Protein AF-A0AA96XFJ0-F1 (afdb_monomer_lite)

Structure (mmCIF, N/CA/C/O backbone):
data_AF-A0AA96XFJ0-F1
#
_entry.id   AF-A0AA96XFJ0-F1
#
loop_
_atom_site.group_PDB
_atom_site.id
_atom_site.type_symbol
_atom_site.label_atom_id
_atom_site.label_alt_id
_atom_site.label_comp_id
_atom_site.label_asym_id
_atom_site.label_entity_id
_atom_site.label_seq_id
_atom_site.pdbx_PDB_ins_code
_atom_site.Cartn_x
_atom_site.Cartn_y
_atom_site.Cartn_z
_atom_site.occupancy
_atom_site.B_iso_or_equiv
_atom_site.auth_seq_id
_atom_site.auth_comp_id
_atom_site.auth_asym_id
_atom_site.auth_atom_id
_atom_site.pdbx_PDB_model_num
ATOM 1 N N . MET A 1 1 ? 10.103 -6.716 -26.738 1.00 47.03 1 MET A N 1
ATOM 2 C CA . MET A 1 1 ? 11.458 -6.551 -27.307 1.00 47.03 1 MET A CA 1
ATOM 3 C C . MET A 1 1 ? 12.044 -5.275 -26.730 1.00 47.03 1 MET A C 1
ATOM 5 O O . MET A 1 1 ? 11.415 -4.235 -26.902 1.00 47.03 1 MET A O 1
ATOM 9 N N . ALA A 1 2 ? 13.166 -5.367 -26.008 1.00 52.09 2 ALA A N 1
ATOM 10 C CA . ALA A 1 2 ? 13.869 -4.205 -25.461 1.00 52.09 2 ALA A CA 1
ATOM 11 C C . ALA A 1 2 ? 14.210 -3.208 -26.582 1.00 52.09 2 ALA A C 1
ATOM 13 O O . ALA A 1 2 ? 14.407 -3.613 -27.731 1.00 52.09 2 ALA A O 1
ATOM 14 N N . ARG A 1 3 ? 14.249 -1.908 -26.265 1.00 58.00 3 ARG A N 1
ATOM 15 C CA . ARG A 1 3 ? 14.660 -0.834 -27.190 1.00 58.00 3 ARG A CA 1
ATOM 16 C C . ARG A 1 3 ? 16.000 -0.244 -26.718 1.00 58.00 3 ARG A C 1
ATOM 18 O O . ARG A 1 3 ? 15.987 0.817 -26.094 1.00 58.00 3 ARG A O 1
ATOM 25 N N . PRO A 1 4 ? 17.149 -0.872 -27.041 1.00 61.53 4 PRO A N 1
ATOM 26 C CA . PRO A 1 4 ? 18.456 -0.521 -26.464 1.00 61.53 4 PRO A CA 1
ATOM 27 C C . PRO A 1 4 ? 18.886 0.920 -26.761 1.00 61.53 4 PRO A C 1
ATOM 29 O O . PRO A 1 4 ? 19.637 1.534 -26.008 1.00 61.53 4 PRO A O 1
ATOM 32 N N . ALA A 1 5 ? 18.372 1.494 -27.855 1.00 67.56 5 ALA A N 1
ATOM 33 C CA . ALA A 1 5 ? 18.658 2.868 -28.259 1.00 67.56 5 ALA A CA 1
ATOM 34 C C . ALA A 1 5 ? 18.208 3.917 -27.221 1.00 67.56 5 ALA A C 1
ATOM 36 O O . ALA A 1 5 ? 18.778 5.005 -27.179 1.00 67.56 5 ALA A O 1
ATOM 37 N N . ALA A 1 6 ? 17.214 3.604 -26.381 1.00 78.12 6 ALA A N 1
ATOM 38 C CA . ALA A 1 6 ? 16.740 4.505 -25.331 1.00 78.12 6 ALA A CA 1
ATOM 39 C C . ALA A 1 6 ? 17.478 4.321 -23.992 1.00 78.12 6 ALA A C 1
ATOM 41 O O . ALA A 1 6 ? 17.460 5.229 -23.165 1.00 78.12 6 ALA A O 1
ATOM 42 N N . THR A 1 7 ? 18.159 3.191 -23.781 1.00 91.12 7 THR A N 1
ATOM 43 C CA . THR A 1 7 ? 18.782 2.848 -22.494 1.00 91.12 7 THR A CA 1
ATOM 44 C C . THR A 1 7 ? 19.885 3.832 -22.113 1.00 91.12 7 THR A C 1
ATOM 46 O O . THR A 1 7 ? 19.904 4.334 -20.996 1.00 91.12 7 THR A O 1
ATOM 49 N N . VAL A 1 8 ? 20.781 4.172 -23.046 1.00 93.56 8 VAL A N 1
ATOM 50 C CA . VAL A 1 8 ? 21.934 5.045 -22.760 1.00 93.56 8 VAL A CA 1
ATOM 51 C C . VAL A 1 8 ? 21.516 6.475 -22.370 1.00 93.56 8 VAL A C 1
ATOM 53 O O . VAL A 1 8 ? 22.010 6.968 -21.352 1.00 93.56 8 VAL A O 1
ATOM 56 N N . PRO A 1 9 ? 20.610 7.161 -23.100 1.00 93.62 9 PRO A N 1
ATOM 57 C CA . PRO A 1 9 ? 20.103 8.464 -22.669 1.00 93.62 9 PRO A CA 1
ATOM 58 C C . PRO A 1 9 ? 19.411 8.429 -21.303 1.00 93.62 9 PRO A C 1
ATOM 60 O O . PRO A 1 9 ? 19.628 9.325 -20.491 1.00 93.62 9 PRO A O 1
ATOM 63 N N . LEU A 1 10 ? 18.615 7.392 -21.032 1.00 96.19 10 LEU A N 1
ATOM 64 C CA . LEU A 1 10 ? 17.890 7.259 -19.768 1.00 96.19 10 LEU A CA 1
ATOM 65 C C . LEU A 1 10 ? 18.826 6.960 -18.590 1.00 96.19 10 LEU A C 1
ATOM 67 O O . LEU A 1 10 ? 18.659 7.539 -17.523 1.00 96.19 10 LEU A O 1
ATOM 71 N N . LEU A 1 11 ? 19.854 6.132 -18.792 1.00 97.12 11 LEU A N 1
ATOM 72 C CA . LEU A 1 11 ? 20.914 5.904 -17.807 1.00 97.12 11 LEU A CA 1
ATOM 73 C C . LEU A 1 11 ? 21.644 7.199 -17.451 1.00 97.12 11 LEU A C 1
ATOM 75 O O . LEU A 1 11 ? 21.893 7.468 -16.277 1.00 97.12 11 LEU A O 1
ATOM 79 N N . ARG A 1 12 ? 21.954 8.024 -18.459 1.00 96.00 12 ARG A N 1
ATOM 80 C CA . ARG A 1 12 ? 22.552 9.341 -18.227 1.00 96.00 12 ARG A CA 1
ATOM 81 C C . ARG A 1 12 ? 21.615 10.224 -17.408 1.00 96.00 12 ARG A C 1
ATOM 83 O O . ARG A 1 12 ? 22.062 10.789 -16.420 1.00 96.00 12 ARG A O 1
ATOM 90 N N . LEU A 1 13 ? 20.336 10.301 -17.775 1.00 95.44 13 LEU A N 1
ATOM 91 C CA . LEU A 1 13 ? 19.355 11.116 -17.055 1.00 95.44 13 LEU A CA 1
ATOM 92 C C . LEU A 1 13 ? 19.165 10.652 -15.602 1.00 95.44 13 LEU A C 1
ATOM 94 O O . LEU A 1 13 ? 19.123 11.482 -14.702 1.00 95.44 13 LEU A O 1
ATOM 98 N N . LEU A 1 14 ? 19.131 9.341 -15.347 1.00 96.75 14 LEU A N 1
ATOM 99 C CA . LEU A 1 14 ? 19.065 8.787 -13.991 1.00 96.75 14 LEU A CA 1
ATOM 100 C C . LEU A 1 14 ? 20.270 9.208 -13.129 1.00 96.75 14 LEU A C 1
ATOM 102 O O . LEU A 1 14 ? 20.120 9.467 -11.931 1.00 96.75 14 LEU A O 1
ATOM 106 N N . ALA A 1 15 ? 21.456 9.275 -13.737 1.00 95.44 15 ALA A N 1
ATOM 107 C CA . ALA A 1 15 ? 22.700 9.618 -13.057 1.00 95.44 15 ALA A CA 1
ATOM 108 C C . ALA A 1 15 ? 22.902 11.130 -12.870 1.00 95.44 15 ALA A C 1
ATOM 110 O O . ALA A 1 15 ? 23.415 11.540 -11.831 1.00 95.44 15 ALA A O 1
ATOM 111 N N . THR A 1 16 ? 22.532 11.946 -13.862 1.00 94.62 16 THR A N 1
ATOM 112 C CA . THR A 1 16 ? 22.910 13.370 -13.927 1.00 94.62 16 THR A CA 1
ATOM 113 C C . THR A 1 16 ? 21.736 14.344 -13.924 1.00 94.62 16 THR A C 1
ATOM 115 O O . THR A 1 16 ? 21.981 15.536 -14.069 1.00 94.62 16 THR A O 1
ATOM 118 N N . GLY A 1 17 ? 20.486 13.875 -13.834 1.00 90.25 17 GLY A N 1
ATOM 119 C CA . GLY A 1 17 ? 19.324 14.762 -13.721 1.00 90.25 17 GLY A CA 1
ATOM 120 C C . GLY A 1 17 ? 19.454 15.679 -12.505 1.00 90.25 17 GLY A C 1
ATOM 121 O O . GLY A 1 17 ? 19.923 15.237 -11.452 1.00 90.25 17 GLY A O 1
ATOM 122 N N . GLU A 1 18 ? 19.082 16.946 -12.665 1.00 86.69 18 GLU A N 1
ATOM 123 C CA . GLU A 1 18 ? 19.215 17.943 -11.598 1.00 86.69 18 GLU A CA 1
ATOM 124 C C . GLU A 1 18 ? 18.117 17.742 -10.556 1.00 86.69 18 GLU A C 1
ATOM 126 O O . GLU A 1 18 ? 18.381 17.768 -9.354 1.00 86.69 18 GLU A O 1
ATOM 131 N N . GLU A 1 19 ? 16.909 17.436 -11.027 1.00 85.56 19 GLU A N 1
ATOM 132 C CA . GLU A 1 19 ? 15.739 17.263 -10.182 1.00 85.56 19 GLU A CA 1
ATOM 133 C C . GLU A 1 19 ? 15.434 15.782 -9.914 1.00 85.56 19 GLU A C 1
ATOM 135 O O . GLU A 1 19 ? 15.533 14.913 -10.791 1.00 85.56 19 GLU A O 1
ATOM 140 N N . GLY A 1 20 ? 14.993 15.472 -8.691 1.00 78.81 20 GLY A N 1
ATOM 141 C CA . GLY A 1 20 ? 14.626 14.107 -8.295 1.00 78.81 20 GLY A CA 1
ATOM 142 C C . GLY A 1 20 ? 13.523 13.504 -9.173 1.00 78.81 20 GLY A C 1
ATOM 143 O O . GLY A 1 20 ? 13.608 12.340 -9.573 1.00 78.81 20 GLY A O 1
ATOM 144 N N . TRP A 1 21 ? 12.553 14.315 -9.603 1.00 74.94 21 TRP A N 1
ATOM 145 C CA . TRP A 1 21 ? 11.462 13.877 -10.475 1.00 74.94 21 TRP A CA 1
ATOM 146 C C . TRP A 1 21 ? 11.916 13.486 -11.891 1.00 74.94 21 TRP A C 1
ATOM 148 O O . TRP A 1 21 ? 11.287 12.626 -12.517 1.00 74.94 21 TRP A O 1
ATOM 158 N N . GLU A 1 22 ? 12.978 14.104 -12.420 1.00 83.50 22 GLU A N 1
ATOM 159 C CA . GLU A 1 22 ? 13.545 13.775 -13.737 1.00 83.50 22 GLU A CA 1
ATOM 160 C C . GLU A 1 22 ? 14.211 12.404 -13.688 1.00 83.50 22 GLU A C 1
ATOM 162 O O . GLU A 1 22 ? 13.999 11.548 -14.551 1.00 83.50 22 GLU A O 1
ATOM 167 N N . ARG A 1 23 ? 14.978 12.182 -12.620 1.00 94.06 23 ARG A N 1
ATOM 168 C CA . ARG A 1 23 ? 15.671 10.925 -12.348 1.00 94.06 23 ARG A CA 1
ATOM 169 C C . ARG A 1 23 ? 14.685 9.789 -12.084 1.00 94.06 23 ARG A C 1
ATOM 171 O O . ARG A 1 23 ? 14.886 8.690 -12.594 1.00 94.06 23 ARG A O 1
ATOM 178 N N . ALA A 1 24 ? 13.600 10.054 -11.357 1.00 81.00 24 ALA A N 1
ATOM 179 C CA . ALA A 1 24 ? 12.536 9.081 -11.116 1.00 81.00 24 ALA A CA 1
ATOM 180 C C . ALA A 1 24 ? 11.866 8.648 -12.432 1.00 81.00 24 ALA A C 1
ATOM 182 O O . ALA A 1 24 ? 11.802 7.456 -12.735 1.00 81.00 24 ALA A O 1
ATOM 183 N N . ARG A 1 25 ? 11.496 9.610 -13.293 1.00 79.88 25 ARG A N 1
ATOM 184 C CA . ARG A 1 25 ? 10.956 9.321 -14.635 1.00 79.88 25 ARG A CA 1
ATOM 185 C C . ARG A 1 25 ? 11.936 8.525 -15.500 1.00 79.88 25 ARG A C 1
ATOM 187 O O . ARG A 1 25 ? 11.514 7.663 -16.272 1.00 79.88 25 ARG A O 1
ATOM 194 N N . ALA A 1 26 ? 13.237 8.787 -15.375 1.00 88.06 26 ALA A N 1
ATOM 195 C CA . ALA A 1 26 ? 14.261 8.006 -16.060 1.00 88.06 26 ALA A CA 1
ATOM 196 C C . ALA A 1 26 ? 14.299 6.551 -15.566 1.00 88.06 26 ALA A C 1
ATOM 198 O O . ALA A 1 26 ? 14.326 5.638 -16.392 1.00 88.06 26 ALA A O 1
ATOM 199 N N . ALA A 1 27 ? 14.242 6.325 -14.249 1.00 92.56 27 ALA A N 1
ATOM 200 C CA . ALA A 1 27 ? 14.180 4.985 -13.664 1.00 92.56 27 ALA A CA 1
ATOM 201 C C . ALA A 1 27 ? 12.936 4.208 -14.132 1.00 92.56 27 ALA A C 1
ATOM 203 O O . ALA A 1 27 ? 13.063 3.078 -14.607 1.00 92.56 27 ALA A O 1
ATOM 204 N N . GLU A 1 28 ? 11.751 4.823 -14.099 1.00 83.69 28 GLU A N 1
ATOM 205 C CA . GLU A 1 28 ? 10.516 4.204 -14.603 1.00 83.69 28 GLU A CA 1
ATOM 206 C C . GLU A 1 28 ? 10.619 3.820 -16.083 1.00 83.69 28 GLU A C 1
ATOM 208 O O . GLU A 1 28 ? 10.233 2.719 -16.488 1.00 83.69 28 GLU A O 1
ATOM 213 N N . ALA A 1 29 ? 11.155 4.724 -16.908 1.00 83.00 29 ALA A N 1
ATOM 214 C CA . ALA A 1 29 ? 11.335 4.478 -18.329 1.00 83.00 29 ALA A CA 1
ATOM 215 C C . ALA A 1 29 ? 12.315 3.320 -18.583 1.00 83.00 29 ALA A C 1
ATOM 217 O O . ALA A 1 29 ? 12.047 2.492 -19.453 1.00 83.00 29 ALA A O 1
ATOM 218 N N . LEU A 1 30 ? 13.400 3.209 -17.805 1.00 88.94 30 LEU A N 1
ATOM 219 C CA . LEU A 1 30 ? 14.328 2.071 -17.863 1.00 88.94 30 LEU A CA 1
ATOM 220 C C . LEU A 1 30 ? 13.633 0.750 -17.503 1.00 88.94 30 LEU A C 1
ATOM 222 O O . LEU A 1 30 ? 13.838 -0.243 -18.200 1.00 88.94 30 LEU A O 1
ATOM 226 N N . GLY A 1 31 ? 12.750 0.762 -16.498 1.00 86.25 31 GLY A N 1
ATOM 227 C CA . GLY A 1 31 ? 11.847 -0.348 -16.166 1.00 86.25 31 GLY A CA 1
ATOM 228 C C . GLY A 1 31 ? 11.038 -0.834 -17.369 1.00 86.25 31 GLY A C 1
ATOM 229 O O . GLY A 1 31 ? 11.030 -2.017 -17.697 1.00 86.25 31 GLY A O 1
ATOM 230 N N . ARG A 1 32 ? 10.406 0.101 -18.088 1.00 81.00 32 ARG A N 1
ATOM 231 C CA . ARG A 1 32 ? 9.593 -0.205 -19.281 1.00 81.00 32 ARG A CA 1
ATOM 232 C C . ARG A 1 32 ? 10.427 -0.669 -20.474 1.00 81.00 32 ARG A C 1
ATOM 234 O O . ARG A 1 32 ? 9.957 -1.485 -21.265 1.00 81.00 32 ARG A O 1
ATOM 241 N N . VAL A 1 33 ? 11.635 -0.127 -20.641 1.00 87.06 33 VAL A N 1
ATOM 242 C CA . VAL A 1 33 ? 12.561 -0.541 -21.707 1.00 87.06 33 VAL A CA 1
ATOM 243 C C . VAL A 1 33 ? 13.038 -1.972 -21.474 1.00 87.06 33 VAL A C 1
ATOM 245 O O . VAL A 1 33 ? 13.119 -2.737 -22.439 1.00 87.06 33 VAL A O 1
ATOM 248 N N . GLY A 1 34 ? 13.323 -2.329 -20.219 1.00 84.31 34 GLY A N 1
ATOM 249 C CA . GLY A 1 34 ? 13.690 -3.687 -19.832 1.00 84.31 34 GLY A CA 1
ATOM 250 C C . GLY A 1 34 ? 15.031 -4.159 -20.375 1.00 84.31 34 GLY A C 1
ATOM 251 O O . GLY A 1 34 ? 15.208 -5.340 -20.659 1.00 84.31 34 GLY A O 1
ATOM 252 N N . ASP A 1 35 ? 15.952 -3.226 -20.595 1.00 90.19 35 ASP A N 1
ATOM 253 C CA . ASP A 1 35 ? 17.314 -3.548 -20.993 1.00 90.19 35 ASP A CA 1
ATOM 254 C C . ASP A 1 35 ? 18.123 -3.928 -19.749 1.00 90.19 35 ASP A C 1
ATOM 256 O O . ASP A 1 35 ? 18.235 -3.138 -18.808 1.00 90.19 35 ASP A O 1
ATOM 260 N N . ALA A 1 36 ? 18.708 -5.126 -19.756 1.00 90.69 36 ALA A N 1
ATOM 261 C CA . ALA A 1 36 ? 19.530 -5.636 -18.663 1.00 90.69 36 ALA A CA 1
ATOM 262 C C . ALA A 1 36 ? 20.711 -4.706 -18.327 1.00 90.69 36 ALA A C 1
ATOM 264 O O . ALA A 1 36 ? 21.154 -4.670 -17.181 1.00 90.69 36 ALA A O 1
ATOM 265 N N . ALA A 1 37 ? 21.178 -3.888 -19.282 1.00 92.88 37 ALA A N 1
ATOM 266 C CA . ALA A 1 37 ? 22.212 -2.883 -19.033 1.00 92.88 37 ALA A CA 1
ATOM 267 C C . ALA A 1 37 ? 21.803 -1.822 -17.989 1.00 92.88 37 ALA A C 1
ATOM 269 O O . ALA A 1 37 ? 22.667 -1.150 -17.428 1.00 92.88 37 ALA A O 1
ATOM 270 N N . ALA A 1 38 ? 20.504 -1.666 -17.712 1.00 95.44 38 ALA A N 1
ATOM 271 C CA . ALA A 1 38 ? 19.998 -0.728 -16.716 1.00 95.44 38 ALA A CA 1
ATOM 272 C C . ALA A 1 38 ? 19.977 -1.276 -15.283 1.00 95.44 38 ALA A C 1
ATOM 274 O O . ALA A 1 38 ? 19.831 -0.497 -14.341 1.00 95.44 38 ALA A O 1
ATOM 275 N N . LEU A 1 39 ? 20.130 -2.592 -15.117 1.00 95.88 39 LEU A N 1
ATOM 276 C CA . LEU A 1 39 ? 19.929 -3.284 -13.849 1.00 95.88 39 LEU A CA 1
ATOM 277 C C . LEU A 1 39 ? 20.782 -2.691 -12.719 1.00 95.88 39 LEU A C 1
ATOM 279 O O . LEU A 1 39 ? 20.257 -2.327 -11.671 1.00 95.88 39 LEU A O 1
ATOM 283 N N . GLU A 1 40 ? 22.087 -2.544 -12.944 1.00 96.69 40 GLU A N 1
ATOM 284 C CA . GLU A 1 40 ? 23.012 -2.064 -11.914 1.00 96.69 40 GLU A CA 1
ATOM 285 C C . GLU A 1 40 ? 22.744 -0.603 -11.528 1.00 96.69 40 GLU A C 1
ATOM 287 O O . GLU A 1 40 ? 22.719 -0.256 -10.348 1.00 96.69 40 GLU A O 1
ATOM 292 N N . ALA A 1 41 ? 22.458 0.255 -12.510 1.00 97.50 41 ALA A N 1
ATOM 293 C CA . ALA A 1 41 ? 22.128 1.652 -12.245 1.00 97.50 41 ALA A CA 1
ATOM 294 C C . ALA A 1 41 ? 20.821 1.788 -11.447 1.00 97.50 41 ALA A C 1
ATOM 296 O O . ALA A 1 41 ? 20.735 2.608 -10.533 1.00 97.50 41 ALA A O 1
ATOM 297 N N . LEU A 1 42 ? 19.818 0.960 -11.752 1.00 98.12 42 LEU A N 1
ATOM 298 C CA . LEU A 1 42 ? 18.573 0.910 -10.991 1.00 98.12 42 LEU A CA 1
ATOM 299 C C . LEU A 1 42 ? 18.806 0.390 -9.564 1.00 98.12 42 LEU A C 1
ATOM 301 O O . LEU A 1 42 ? 18.278 0.974 -8.623 1.00 98.12 42 LEU A O 1
ATOM 305 N N . ARG A 1 43 ? 19.650 -0.632 -9.360 1.00 97.62 43 ARG A N 1
ATOM 306 C CA . ARG A 1 43 ? 20.014 -1.121 -8.012 1.00 97.62 43 ARG A CA 1
ATOM 307 C C . ARG A 1 43 ? 20.666 -0.037 -7.160 1.00 97.62 43 ARG A C 1
ATOM 309 O O . ARG A 1 43 ? 20.341 0.093 -5.985 1.00 97.62 43 ARG A O 1
ATOM 316 N N . GLN A 1 44 ? 21.547 0.767 -7.749 1.00 96.88 44 GLN A N 1
ATOM 317 C CA . GLN A 1 44 ? 22.148 1.912 -7.061 1.00 96.88 44 GLN A CA 1
ATOM 318 C C . GLN A 1 44 ? 21.104 2.993 -6.752 1.00 96.88 44 GLN A C 1
ATOM 320 O O . GLN A 1 44 ? 21.112 3.577 -5.668 1.00 96.88 44 GLN A O 1
ATOM 325 N N . ALA A 1 45 ? 20.169 3.226 -7.676 1.00 97.31 45 ALA A N 1
ATOM 326 C CA . ALA A 1 45 ? 19.114 4.219 -7.519 1.00 97.31 45 ALA A CA 1
ATOM 327 C C . ALA A 1 45 ? 18.108 3.889 -6.402 1.00 97.31 45 ALA A C 1
ATOM 329 O O . ALA A 1 45 ? 17.513 4.821 -5.863 1.00 97.31 45 ALA A O 1
ATOM 330 N N . VAL A 1 46 ? 17.989 2.621 -5.978 1.00 97.62 46 VAL A N 1
ATOM 331 C CA . VAL A 1 46 ? 17.223 2.230 -4.774 1.00 97.62 46 VAL A CA 1
ATOM 332 C C . VAL A 1 46 ? 17.672 3.016 -3.542 1.00 97.62 46 VAL A C 1
ATOM 334 O O . VAL A 1 46 ? 16.845 3.319 -2.700 1.00 97.62 46 VAL A O 1
ATOM 337 N N . TYR A 1 47 ? 18.943 3.420 -3.466 1.00 94.75 47 TYR A N 1
ATOM 338 C CA . TYR A 1 47 ? 19.505 4.181 -2.345 1.00 94.75 47 TYR A CA 1
ATOM 339 C C . TYR A 1 47 ? 19.903 5.613 -2.739 1.00 94.75 47 TYR A C 1
ATOM 341 O O . TYR A 1 47 ? 20.776 6.222 -2.117 1.00 94.75 47 TYR A O 1
ATOM 349 N N . ALA A 1 48 ? 19.291 6.164 -3.793 1.00 92.88 48 ALA A N 1
ATOM 350 C CA . ALA A 1 48 ? 19.524 7.544 -4.215 1.00 92.88 48 ALA A CA 1
ATOM 351 C C . ALA A 1 48 ? 19.073 8.558 -3.141 1.00 92.88 48 ALA A C 1
ATOM 353 O O . ALA A 1 48 ? 18.230 8.232 -2.317 1.00 92.88 48 ALA A O 1
ATOM 354 N N . PRO A 1 49 ? 19.558 9.814 -3.154 1.00 85.62 49 PRO A N 1
ATOM 355 C CA . PRO A 1 49 ? 19.171 10.813 -2.147 1.00 85.62 49 PRO A CA 1
ATOM 356 C C . PRO A 1 49 ? 17.673 11.161 -2.104 1.00 85.62 49 PRO A C 1
ATOM 358 O O . PRO A 1 49 ? 17.167 11.542 -1.055 1.00 85.62 49 PRO A O 1
ATOM 361 N N . HIS A 1 50 ? 16.976 11.042 -3.236 1.00 84.44 50 HIS A N 1
ATOM 362 C CA . HIS A 1 50 ? 15.586 11.469 -3.413 1.00 84.44 50 HIS A CA 1
ATOM 363 C C . HIS A 1 50 ? 14.640 10.270 -3.287 1.00 84.44 50 HIS A C 1
ATOM 365 O O . HIS A 1 50 ? 14.831 9.269 -3.985 1.00 84.44 50 HIS A O 1
ATOM 371 N N . SER A 1 51 ? 13.629 10.354 -2.420 1.00 78.81 51 SER A N 1
ATOM 372 C CA . SER A 1 51 ? 12.726 9.237 -2.102 1.00 78.81 51 SER A CA 1
ATOM 373 C C . SER A 1 51 ? 11.903 8.772 -3.305 1.00 78.81 51 SER A C 1
ATOM 375 O O . SER A 1 51 ? 11.659 7.574 -3.450 1.00 78.81 51 SER A O 1
ATOM 377 N N . GLU A 1 52 ? 11.545 9.682 -4.209 1.00 74.44 52 GLU A N 1
ATOM 378 C CA . GLU A 1 52 ? 10.864 9.385 -5.469 1.00 74.44 52 GLU A CA 1
ATOM 379 C C . GLU A 1 52 ? 11.746 8.574 -6.432 1.00 74.44 52 GLU A C 1
ATOM 381 O O . GLU A 1 52 ? 11.257 7.689 -7.132 1.00 74.44 52 GLU A O 1
ATOM 386 N N . VAL A 1 53 ? 13.065 8.799 -6.422 1.00 88.69 53 VAL A N 1
ATOM 387 C CA . VAL A 1 53 ? 14.018 8.033 -7.243 1.00 88.69 53 VAL A CA 1
ATOM 388 C C . VAL A 1 53 ? 14.191 6.627 -6.678 1.00 88.69 53 VAL A C 1
ATOM 390 O O . VAL A 1 53 ? 14.186 5.663 -7.441 1.00 88.69 53 VAL A O 1
ATOM 393 N N . GLN A 1 54 ? 14.290 6.507 -5.350 1.00 91.50 54 GLN A N 1
ATOM 394 C CA . GLN A 1 54 ? 14.344 5.215 -4.657 1.00 91.50 54 GLN A CA 1
ATOM 395 C C . GLN A 1 54 ? 13.107 4.371 -4.999 1.00 91.50 54 GLN A C 1
ATOM 397 O O . GLN A 1 54 ? 13.225 3.223 -5.424 1.00 91.50 54 GLN A O 1
ATOM 402 N N . ALA A 1 55 ? 11.918 4.969 -4.872 1.00 80.50 55 ALA A N 1
ATOM 403 C CA . ALA A 1 55 ? 10.639 4.348 -5.192 1.00 80.50 55 ALA A CA 1
ATOM 404 C C . ALA A 1 55 ? 10.564 3.879 -6.651 1.00 80.50 55 ALA A C 1
ATOM 406 O O . ALA A 1 55 ? 10.258 2.710 -6.909 1.00 80.50 55 ALA A O 1
ATOM 407 N N . ALA A 1 56 ? 10.880 4.771 -7.595 1.00 83.62 56 ALA A N 1
ATOM 408 C CA . ALA A 1 56 ? 10.865 4.482 -9.025 1.00 83.62 56 ALA A CA 1
ATOM 409 C C . ALA A 1 56 ? 11.862 3.378 -9.407 1.00 83.62 56 ALA A C 1
ATOM 411 O O . ALA A 1 56 ? 11.564 2.539 -10.257 1.00 83.62 56 ALA A O 1
ATOM 412 N N . ALA A 1 57 ? 13.028 3.338 -8.760 1.00 95.31 57 ALA A N 1
ATOM 413 C CA . ALA A 1 57 ? 14.030 2.306 -8.983 1.00 95.31 57 ALA A CA 1
ATOM 414 C C . ALA A 1 57 ? 13.549 0.921 -8.530 1.00 95.31 57 ALA A C 1
ATOM 416 O O . ALA A 1 57 ? 13.647 -0.038 -9.296 1.00 95.31 57 ALA A O 1
ATOM 417 N N . VAL A 1 58 ? 12.974 0.815 -7.326 1.00 94.06 58 VAL A N 1
ATOM 418 C CA . VAL A 1 58 ? 12.399 -0.450 -6.836 1.00 94.06 58 VAL A CA 1
ATOM 419 C C . VAL A 1 58 ? 11.250 -0.908 -7.739 1.00 94.06 58 VAL A C 1
ATOM 421 O O . VAL A 1 58 ? 11.210 -2.077 -8.120 1.00 94.06 58 VAL A O 1
ATOM 424 N N . TYR A 1 59 ? 10.367 0.010 -8.151 1.00 85.25 59 TYR A N 1
ATOM 425 C CA . TYR A 1 59 ? 9.286 -0.282 -9.099 1.00 85.25 59 TYR A CA 1
ATOM 426 C C . TYR A 1 59 ? 9.817 -0.816 -10.435 1.00 85.25 59 TYR A C 1
ATOM 428 O O . TYR A 1 59 ? 9.364 -1.848 -10.930 1.00 85.25 59 TYR A O 1
ATOM 436 N N . ALA A 1 60 ? 10.813 -0.136 -11.010 1.00 89.69 60 ALA A N 1
ATOM 437 C CA . ALA A 1 60 ? 11.416 -0.519 -12.278 1.00 89.69 60 ALA A CA 1
ATOM 438 C C . ALA A 1 60 ? 12.032 -1.922 -12.209 1.00 89.69 60 ALA A C 1
ATOM 440 O O . ALA A 1 60 ? 11.767 -2.739 -13.091 1.00 89.69 60 ALA A O 1
ATOM 441 N N . LEU A 1 61 ? 12.785 -2.222 -11.146 1.00 95.12 61 LEU A N 1
ATOM 442 C CA . LEU A 1 61 ? 13.376 -3.542 -10.906 1.00 95.12 61 LEU A CA 1
ATOM 443 C C . LEU A 1 61 ? 12.316 -4.631 -10.685 1.00 95.12 61 LEU A C 1
ATOM 445 O O . LEU A 1 61 ? 12.528 -5.773 -11.077 1.00 95.12 61 LEU A O 1
ATOM 449 N N . GLY A 1 62 ? 11.178 -4.294 -10.074 1.00 87.12 62 GLY A N 1
ATOM 450 C CA . GLY A 1 62 ? 10.066 -5.224 -9.853 1.00 87.12 62 GLY A CA 1
ATOM 451 C C . GLY A 1 62 ? 9.232 -5.526 -11.101 1.00 87.12 62 GLY A C 1
ATOM 452 O O . GLY A 1 62 ? 8.380 -6.415 -11.079 1.00 87.12 62 GLY A O 1
ATOM 453 N N . SER A 1 63 ? 9.452 -4.799 -12.198 1.00 83.00 63 SER A N 1
ATOM 454 C CA . SER A 1 63 ? 8.691 -4.980 -13.432 1.00 83.00 63 SER A CA 1
ATOM 455 C C . SER A 1 63 ? 8.969 -6.331 -14.106 1.00 83.00 63 SER A C 1
ATOM 457 O O . SER A 1 63 ? 10.044 -6.923 -13.985 1.00 83.00 63 SER A O 1
ATOM 459 N N . TYR A 1 64 ? 8.007 -6.805 -14.906 1.00 78.75 64 TYR A N 1
ATOM 460 C CA . TYR A 1 64 ? 8.136 -8.066 -15.650 1.00 78.75 64 TYR A CA 1
ATOM 461 C C . TYR A 1 64 ? 9.386 -8.113 -16.545 1.00 78.75 64 TYR A C 1
ATOM 463 O O . TYR A 1 64 ? 9.955 -9.180 -16.770 1.00 78.75 64 TYR A O 1
ATOM 471 N N . ALA A 1 65 ? 9.836 -6.955 -17.026 1.00 81.19 65 ALA A N 1
ATOM 472 C CA . ALA A 1 65 ? 11.033 -6.821 -17.841 1.00 81.19 65 ALA A CA 1
ATOM 473 C C . ALA A 1 65 ? 12.308 -7.354 -17.162 1.00 81.19 65 ALA A C 1
ATOM 475 O O . ALA A 1 65 ? 13.163 -7.911 -17.846 1.00 81.19 65 ALA A O 1
ATOM 476 N N . PHE A 1 66 ? 12.413 -7.245 -15.835 1.00 88.38 66 PHE A N 1
ATOM 477 C CA . PHE A 1 66 ? 13.555 -7.748 -15.068 1.00 88.38 66 PHE A CA 1
ATOM 478 C C . PHE A 1 66 ? 13.277 -9.091 -14.386 1.00 88.38 66 PHE A C 1
ATOM 480 O O . PHE A 1 66 ? 14.091 -9.563 -13.598 1.00 88.38 66 PHE A O 1
ATOM 487 N N . ARG A 1 67 ? 12.181 -9.782 -14.726 1.00 87.06 67 ARG A N 1
ATOM 488 C CA . ARG A 1 67 ? 11.842 -11.087 -14.131 1.00 87.06 67 ARG A CA 1
ATOM 489 C C . ARG A 1 67 ? 12.920 -12.156 -14.361 1.00 87.06 67 ARG A C 1
ATOM 491 O O . ARG A 1 67 ? 13.081 -13.037 -13.526 1.00 87.06 67 ARG A O 1
ATOM 498 N N . ALA A 1 68 ? 13.691 -12.070 -15.447 1.00 88.81 68 ALA A N 1
ATOM 499 C CA . ALA A 1 68 ? 14.836 -12.960 -15.683 1.00 88.81 68 ALA A CA 1
ATOM 500 C C . ALA A 1 68 ? 15.953 -12.814 -14.626 1.00 88.81 68 ALA A C 1
ATOM 502 O O . ALA A 1 68 ? 16.781 -13.706 -14.485 1.00 88.81 68 ALA A O 1
ATOM 503 N N . HIS A 1 69 ? 15.943 -11.716 -13.868 1.00 92.56 69 HIS A N 1
ATOM 504 C CA . HIS A 1 69 ? 16.880 -11.380 -12.798 1.00 92.56 69 HIS A CA 1
ATOM 505 C C . HIS A 1 69 ? 16.283 -11.639 -11.401 1.00 92.56 69 HIS A C 1
ATOM 507 O O . HIS A 1 69 ? 16.756 -11.106 -10.401 1.00 92.56 69 HIS A O 1
ATOM 513 N N . ALA A 1 70 ? 15.221 -12.448 -11.299 1.00 90.06 70 ALA A N 1
ATOM 514 C CA . ALA A 1 70 ? 14.527 -12.702 -10.036 1.00 90.06 70 ALA A CA 1
ATOM 515 C C . ALA A 1 70 ? 15.464 -13.200 -8.922 1.00 90.06 70 ALA A C 1
ATOM 517 O O . ALA A 1 70 ? 15.390 -12.709 -7.799 1.00 90.06 70 ALA A O 1
ATOM 518 N N . GLU A 1 71 ? 16.363 -14.138 -9.235 1.00 91.81 71 GLU A N 1
ATOM 519 C CA . GLU A 1 71 ? 17.270 -14.747 -8.251 1.00 91.81 71 GLU A CA 1
ATOM 520 C C . GLU A 1 71 ? 18.161 -13.713 -7.547 1.00 91.81 71 GLU A C 1
ATOM 522 O O . GLU A 1 71 ? 18.410 -13.827 -6.348 1.00 91.81 71 GLU A O 1
ATOM 527 N N . GLU A 1 72 ? 18.601 -12.673 -8.262 1.00 92.75 72 GLU A N 1
ATOM 528 C CA . GLU A 1 72 ? 19.426 -11.603 -7.691 1.00 92.75 72 GLU A CA 1
ATOM 529 C C . GLU A 1 72 ? 18.609 -10.453 -7.084 1.00 92.75 72 GLU A C 1
ATOM 531 O O . GLU A 1 72 ? 19.093 -9.765 -6.183 1.00 92.75 72 GLU A O 1
ATOM 536 N N . LEU A 1 73 ? 17.370 -10.243 -7.539 1.00 95.12 73 LEU A N 1
ATOM 537 C CA . LEU A 1 73 ? 16.509 -9.156 -7.068 1.00 95.12 73 LEU A CA 1
ATOM 538 C C . LEU A 1 73 ? 15.701 -9.516 -5.817 1.00 95.12 73 LEU A C 1
ATOM 540 O O . LEU A 1 73 ? 15.427 -8.637 -5.002 1.00 95.12 73 LEU A O 1
ATOM 544 N N . VAL A 1 74 ? 15.360 -10.790 -5.610 1.00 95.19 74 VAL A N 1
ATOM 545 C CA . VAL A 1 74 ? 14.616 -11.235 -4.417 1.00 95.19 74 VAL A CA 1
ATOM 546 C C . VAL A 1 74 ? 15.328 -10.845 -3.108 1.00 95.19 74 VAL A C 1
ATOM 548 O O . VAL A 1 74 ? 14.674 -10.233 -2.259 1.00 95.19 74 VAL A O 1
ATOM 551 N N . PRO A 1 75 ? 16.642 -11.094 -2.920 1.00 96.62 75 PRO A N 1
ATOM 552 C CA . PRO A 1 75 ? 17.339 -10.673 -1.702 1.00 96.62 75 PRO A CA 1
ATOM 553 C C . PRO A 1 75 ? 17.353 -9.151 -1.515 1.00 96.62 75 PRO A C 1
ATOM 555 O O . PRO A 1 75 ? 17.192 -8.667 -0.394 1.00 96.62 75 PRO A O 1
ATOM 558 N N . LEU A 1 76 ? 17.497 -8.390 -2.608 1.00 96.62 76 LEU A N 1
ATOM 559 C CA . LEU A 1 76 ? 17.434 -6.929 -2.573 1.00 96.62 76 LEU A CA 1
ATOM 560 C C . LEU A 1 76 ? 16.066 -6.461 -2.075 1.00 96.62 76 LEU A C 1
ATOM 562 O O . LEU A 1 76 ? 16.000 -5.646 -1.160 1.00 96.62 76 LEU A O 1
ATOM 566 N N . PHE A 1 77 ? 14.974 -6.992 -2.626 1.00 95.44 77 PHE A N 1
ATOM 567 C CA . PHE A 1 77 ? 13.633 -6.607 -2.195 1.00 95.44 77 PHE A CA 1
ATOM 568 C C . PHE A 1 77 ? 13.355 -7.003 -0.744 1.00 95.44 77 PHE A C 1
ATOM 570 O O . PHE A 1 77 ? 12.811 -6.194 0.001 1.00 95.44 77 PHE A O 1
ATOM 577 N N . GLN A 1 78 ? 13.790 -8.183 -0.294 1.00 93.81 78 GLN A N 1
ATOM 578 C CA . GLN A 1 78 ? 13.671 -8.581 1.115 1.00 93.81 78 GLN A CA 1
ATOM 579 C C . GLN A 1 78 ? 14.402 -7.607 2.047 1.00 93.81 78 GLN A C 1
ATOM 581 O O . GLN A 1 78 ? 13.854 -7.198 3.073 1.00 93.81 78 GLN A O 1
ATOM 586 N N . GLN A 1 79 ? 15.613 -7.186 1.673 1.00 95.25 79 GLN A N 1
ATOM 587 C CA . GLN A 1 79 ? 16.359 -6.178 2.420 1.00 95.25 79 GLN A CA 1
ATOM 588 C C . GLN A 1 79 ? 15.646 -4.821 2.405 1.00 95.25 79 GLN A C 1
ATOM 590 O O . GLN A 1 79 ? 15.551 -4.167 3.445 1.00 95.25 79 GLN A O 1
ATOM 595 N N . VAL A 1 80 ? 15.116 -4.403 1.251 1.00 91.44 80 VAL A N 1
ATOM 596 C CA . VAL A 1 80 ? 14.370 -3.147 1.133 1.00 91.44 80 VAL A CA 1
ATOM 597 C C . VAL A 1 80 ? 13.164 -3.162 2.072 1.00 91.44 80 VAL A C 1
ATOM 599 O O . VAL A 1 80 ? 13.023 -2.248 2.877 1.00 91.44 80 VAL A O 1
ATOM 602 N N . VAL A 1 81 ? 12.357 -4.226 2.060 1.00 81.88 81 VAL A N 1
ATOM 603 C CA . VAL A 1 81 ? 11.207 -4.377 2.967 1.00 81.88 81 VAL A CA 1
ATOM 604 C C . VAL A 1 81 ? 11.617 -4.283 4.439 1.00 81.88 81 VAL A C 1
ATOM 606 O O . VAL A 1 81 ? 10.893 -3.684 5.228 1.00 81.88 81 VAL A O 1
ATOM 609 N N . ALA A 1 82 ? 12.760 -4.855 4.819 1.00 82.06 82 ALA A N 1
ATOM 610 C CA . ALA A 1 82 ? 13.173 -4.926 6.216 1.00 82.06 82 ALA A CA 1
ATOM 611 C C . ALA A 1 82 ? 13.761 -3.615 6.763 1.00 82.06 82 ALA A C 1
ATOM 613 O O . ALA A 1 82 ? 13.532 -3.286 7.925 1.00 82.06 82 ALA A O 1
ATOM 614 N N . THR A 1 83 ? 14.562 -2.893 5.970 1.00 86.38 83 THR A N 1
ATOM 615 C CA . THR A 1 83 ? 15.430 -1.827 6.511 1.00 86.38 83 THR A CA 1
ATOM 616 C C . THR A 1 83 ? 15.348 -0.493 5.782 1.00 86.38 83 THR A C 1
ATOM 618 O O . THR A 1 83 ? 15.978 0.470 6.215 1.00 86.38 83 THR A O 1
ATOM 621 N N . HIS A 1 84 ? 14.657 -0.413 4.646 1.00 86.62 84 HIS A N 1
ATOM 622 C CA . HIS A 1 84 ? 14.683 0.797 3.831 1.00 86.62 84 HIS A CA 1
ATOM 623 C C . HIS A 1 84 ? 13.878 1.933 4.465 1.00 86.62 84 HIS A C 1
ATOM 625 O O . HIS A 1 84 ? 12.758 1.714 4.921 1.00 86.62 84 HIS A O 1
ATOM 631 N N . ALA A 1 85 ? 14.420 3.156 4.460 1.00 78.56 85 ALA A N 1
ATOM 632 C CA . ALA A 1 85 ? 13.796 4.307 5.119 1.00 78.56 85 ALA A CA 1
ATOM 633 C C . ALA A 1 85 ? 12.484 4.742 4.440 1.00 78.56 85 ALA A C 1
ATOM 635 O O . ALA A 1 85 ? 11.510 5.026 5.131 1.00 78.56 85 ALA A O 1
ATOM 636 N N . SER A 1 86 ? 12.446 4.745 3.101 1.00 75.44 86 SER A N 1
ATOM 637 C CA . SER A 1 86 ? 11.250 5.097 2.318 1.00 75.44 86 SER A CA 1
ATOM 638 C C . SER A 1 86 ? 10.158 4.016 2.434 1.00 75.44 86 SER A C 1
ATOM 640 O O . SER A 1 86 ? 10.394 2.898 1.961 1.00 75.44 86 SER A O 1
ATOM 642 N N . PRO A 1 87 ? 8.972 4.327 3.004 1.00 62.50 87 PRO A N 1
ATOM 643 C CA . PRO A 1 87 ? 7.833 3.401 3.069 1.00 62.50 87 PRO A CA 1
ATOM 644 C C . PRO A 1 87 ? 7.348 2.972 1.683 1.00 62.50 87 PRO A C 1
ATOM 646 O O . PRO A 1 87 ? 7.061 1.799 1.457 1.00 62.50 87 PRO A O 1
ATOM 649 N N . VAL A 1 88 ? 7.381 3.895 0.720 1.00 65.38 88 VAL A N 1
ATOM 650 C CA . VAL A 1 88 ? 7.046 3.635 -0.684 1.00 65.38 88 VAL A CA 1
ATOM 651 C C . VAL A 1 88 ? 7.959 2.569 -1.291 1.00 65.38 88 VAL A C 1
ATOM 653 O O . VAL A 1 88 ? 7.494 1.619 -1.917 1.00 65.38 88 VAL A O 1
ATOM 656 N N . ALA A 1 89 ? 9.272 2.683 -1.075 1.00 77.44 89 ALA A N 1
ATOM 657 C CA . ALA A 1 89 ? 10.224 1.688 -1.559 1.00 77.44 89 ALA A CA 1
ATOM 658 C C . ALA A 1 89 ? 9.984 0.314 -0.908 1.00 77.44 89 ALA A C 1
ATOM 660 O O . ALA A 1 89 ? 10.068 -0.705 -1.595 1.00 77.44 89 ALA A O 1
ATOM 661 N N . ARG A 1 90 ? 9.621 0.271 0.387 1.00 78.38 90 ARG A N 1
ATOM 662 C CA . ARG A 1 90 ? 9.202 -0.976 1.054 1.00 78.38 90 ARG A CA 1
ATOM 663 C C . ARG A 1 90 ? 7.953 -1.566 0.398 1.00 78.38 90 ARG A C 1
ATOM 665 O O . ARG A 1 90 ? 7.938 -2.761 0.120 1.00 78.38 90 ARG A O 1
ATOM 672 N N . SER A 1 91 ? 6.948 -0.740 0.109 1.00 69.19 91 SER A N 1
ATOM 673 C CA . SER A 1 91 ? 5.705 -1.145 -0.563 1.00 69.19 91 SER A CA 1
ATOM 674 C C . SER A 1 91 ? 5.975 -1.754 -1.945 1.00 69.19 91 SER A C 1
ATOM 676 O O . SER A 1 91 ? 5.616 -2.907 -2.195 1.00 69.19 91 SER A O 1
ATOM 678 N N . HIS A 1 92 ? 6.733 -1.061 -2.804 1.00 75.44 92 HIS A N 1
ATOM 679 C CA . HIS A 1 92 ? 7.132 -1.578 -4.118 1.00 75.44 92 HIS A CA 1
ATOM 680 C C . HIS A 1 92 ? 7.936 -2.878 -4.037 1.00 75.44 92 HIS A C 1
ATOM 682 O O . HIS A 1 92 ? 7.752 -3.766 -4.867 1.00 75.44 92 HIS A O 1
ATOM 688 N N . ALA A 1 93 ? 8.805 -3.023 -3.036 1.00 83.56 93 ALA A N 1
ATOM 689 C CA . ALA A 1 93 ? 9.575 -4.245 -2.851 1.00 83.56 93 ALA A CA 1
ATOM 690 C C . ALA A 1 93 ? 8.687 -5.438 -2.457 1.00 83.56 93 ALA A C 1
ATOM 692 O O . ALA A 1 93 ? 8.926 -6.543 -2.942 1.00 83.56 93 ALA A O 1
ATOM 693 N N . ARG A 1 94 ? 7.634 -5.237 -1.645 1.00 77.50 94 ARG A N 1
ATOM 694 C CA . ARG A 1 94 ? 6.641 -6.293 -1.352 1.00 77.50 94 ARG A CA 1
ATOM 695 C C . ARG A 1 94 ? 5.915 -6.734 -2.620 1.00 77.50 94 ARG A C 1
ATOM 697 O O . ARG A 1 94 ? 5.902 -7.925 -2.915 1.00 77.50 94 ARG A O 1
ATOM 704 N N . LEU A 1 95 ? 5.405 -5.780 -3.403 1.00 71.19 95 LEU A N 1
ATOM 705 C CA . LEU A 1 95 ? 4.723 -6.058 -4.674 1.00 71.19 95 LEU A CA 1
ATOM 706 C C . LEU A 1 95 ? 5.630 -6.792 -5.668 1.00 71.19 95 LEU A C 1
ATOM 708 O O . LEU A 1 95 ? 5.205 -7.731 -6.341 1.00 71.19 95 LEU A O 1
ATOM 712 N N . ALA A 1 96 ? 6.902 -6.397 -5.743 1.00 82.94 96 ALA A N 1
ATOM 713 C CA . ALA A 1 96 ? 7.884 -7.068 -6.581 1.00 82.94 96 ALA A CA 1
ATOM 714 C C . ALA A 1 96 ? 8.116 -8.520 -6.132 1.00 82.94 96 ALA A C 1
ATOM 716 O O . ALA A 1 96 ? 8.145 -9.420 -6.969 1.00 82.94 96 ALA A O 1
ATOM 717 N N . LEU A 1 97 ? 8.229 -8.776 -4.823 1.00 83.69 97 LEU A N 1
ATOM 718 C CA . LEU A 1 97 ? 8.364 -10.132 -4.278 1.00 83.69 97 LEU A CA 1
ATOM 719 C C . LEU A 1 97 ? 7.137 -10.999 -4.574 1.00 83.69 97 LEU A C 1
ATOM 721 O O . LEU A 1 97 ? 7.297 -12.138 -5.013 1.00 83.69 97 LEU A O 1
ATOM 725 N N . GLU A 1 98 ? 5.931 -10.461 -4.387 1.00 76.62 98 GLU A N 1
ATOM 726 C CA . GLU A 1 98 ? 4.677 -11.137 -4.737 1.00 76.62 98 GLU A CA 1
ATOM 727 C C . GLU A 1 98 ? 4.655 -11.493 -6.229 1.00 76.62 98 GLU A C 1
ATOM 729 O O . GLU A 1 98 ? 4.480 -12.658 -6.587 1.00 76.62 98 GLU A O 1
ATOM 734 N N . GLY A 1 99 ? 4.950 -10.526 -7.103 1.00 71.62 99 GLY A N 1
ATOM 735 C CA . GLY A 1 99 ? 4.989 -10.735 -8.548 1.00 71.62 99 GLY A CA 1
ATOM 736 C C . GLY A 1 99 ? 6.043 -11.755 -8.997 1.00 71.62 99 GLY A C 1
ATOM 737 O O . GLY A 1 99 ? 5.792 -12.529 -9.925 1.00 71.62 99 GLY A O 1
ATOM 738 N N . LEU A 1 100 ? 7.215 -11.783 -8.354 1.00 76.06 100 LEU A N 1
ATOM 739 C CA . LEU A 1 100 ? 8.304 -12.719 -8.662 1.00 76.06 100 LEU A CA 1
ATOM 740 C C . LEU A 1 100 ? 8.083 -14.124 -8.095 1.00 76.06 100 LEU A C 1
ATOM 742 O O . LEU A 1 100 ? 8.607 -15.080 -8.663 1.00 76.06 100 LEU A O 1
ATOM 746 N N . SER A 1 101 ? 7.279 -14.275 -7.038 1.00 68.50 101 SER A N 1
ATOM 747 C CA . SER A 1 101 ? 6.957 -15.577 -6.433 1.00 68.50 101 SER A CA 1
ATOM 748 C C . SER A 1 101 ? 6.211 -16.535 -7.372 1.00 68.50 101 SER A C 1
ATOM 750 O O . SER A 1 101 ? 6.024 -17.705 -7.046 1.00 68.50 101 SER A O 1
ATOM 752 N N . GLY A 1 102 ? 5.774 -16.061 -8.545 1.00 56.47 102 GLY A N 1
ATOM 753 C CA . GLY A 1 102 ? 5.054 -16.884 -9.513 1.00 56.47 102 GLY A CA 1
ATOM 754 C C . GLY A 1 102 ? 3.652 -17.272 -9.047 1.00 56.47 102 GLY A C 1
ATOM 755 O O . GLY A 1 102 ? 2.956 -17.971 -9.782 1.00 56.47 102 GLY A O 1
ATOM 756 N N . GLN A 1 103 ? 3.198 -16.774 -7.890 1.00 44.09 103 GLN A N 1
ATOM 757 C CA . GLN A 1 103 ? 1.777 -16.587 -7.673 1.00 44.09 103 GLN A CA 1
ATOM 758 C C . GLN A 1 103 ? 1.333 -15.539 -8.692 1.00 44.09 103 GLN A C 1
ATOM 760 O O . GLN A 1 103 ? 1.344 -14.338 -8.435 1.00 44.09 103 GLN A O 1
ATOM 765 N N . GLU A 1 104 ? 0.946 -15.993 -9.888 1.00 36.34 104 GLU A N 1
ATOM 766 C CA . GLU A 1 104 ? -0.169 -15.339 -10.552 1.00 36.34 104 GLU A CA 1
ATOM 767 C C . GLU A 1 104 ? -1.195 -15.129 -9.446 1.00 36.34 104 GLU A C 1
ATOM 769 O O . GLU A 1 104 ? -1.701 -16.097 -8.867 1.00 36.34 104 GLU A O 1
ATOM 774 N N . VAL A 1 105 ? -1.457 -13.867 -9.108 1.00 39.56 105 VAL A N 1
ATOM 775 C CA . VAL A 1 105 ? -2.762 -13.513 -8.584 1.00 39.56 105 VAL A CA 1
ATOM 776 C C . VAL A 1 105 ? -3.692 -14.016 -9.673 1.00 39.56 105 VAL A C 1
ATOM 778 O O . VAL A 1 105 ? -3.887 -13.346 -10.684 1.00 39.56 105 VAL A O 1
ATOM 781 N N . GLN A 1 106 ? -4.154 -15.262 -9.529 1.00 32.28 106 GLN A N 1
ATOM 782 C CA . GLN A 1 106 ? -5.327 -15.745 -10.219 1.00 32.28 106 GLN A CA 1
ATOM 783 C C . GLN A 1 106 ? -6.321 -14.629 -9.939 1.00 32.28 106 GLN A C 1
ATOM 785 O O . GLN A 1 106 ? -6.594 -14.403 -8.752 1.00 32.28 106 GLN A O 1
ATOM 790 N N . PRO A 1 107 ? -6.717 -13.827 -10.950 1.00 32.06 107 PRO A N 1
ATOM 791 C CA . PRO A 1 107 ? -7.669 -12.759 -10.715 1.00 32.06 107 PRO A CA 1
ATOM 792 C C . PRO A 1 107 ? -8.802 -13.438 -9.975 1.00 32.06 107 PRO A C 1
ATOM 794 O O . PRO A 1 107 ? -9.304 -14.438 -10.497 1.00 32.06 107 PRO A O 1
ATOM 797 N N . ALA A 1 108 ? -9.042 -13.004 -8.727 1.00 36.94 108 ALA A N 1
ATOM 798 C CA . ALA A 1 108 ? -9.956 -13.669 -7.808 1.00 36.94 108 ALA A CA 1
ATOM 799 C C . ALA A 1 108 ? -11.161 -14.090 -8.636 1.00 36.94 108 ALA A C 1
ATOM 801 O O . ALA A 1 108 ? -11.740 -13.204 -9.268 1.00 36.94 108 ALA A O 1
ATOM 802 N N . GLU A 1 109 ? -11.348 -15.414 -8.769 1.00 39.47 109 GLU A N 1
ATOM 803 C CA . GLU A 1 109 ? -12.156 -16.087 -9.794 1.00 39.47 109 GLU A CA 1
ATOM 804 C C . GLU A 1 109 ? -13.094 -15.115 -10.495 1.00 39.47 109 GLU A C 1
ATOM 806 O O . GLU A 1 109 ? -14.009 -14.623 -9.835 1.00 39.47 109 GLU A O 1
ATOM 811 N N . SER A 1 110 ? -12.808 -14.799 -11.770 1.00 39.47 110 SER A N 1
ATOM 812 C CA . SER A 1 110 ? -13.559 -13.871 -12.627 1.00 39.47 110 SER A CA 1
ATOM 813 C C . SER A 1 110 ? -14.892 -13.482 -12.001 1.00 39.47 110 SER A C 1
ATOM 815 O O . SER A 1 110 ? -15.803 -14.314 -11.983 1.00 39.47 110 SER A O 1
ATOM 817 N N . ILE A 1 111 ? -14.971 -12.273 -11.434 1.00 45.06 111 ILE A N 1
ATOM 818 C CA . ILE A 1 111 ? -16.197 -11.743 -10.838 1.00 45.06 111 ILE A CA 1
ATOM 819 C C . ILE A 1 111 ? -17.378 -12.197 -11.700 1.00 45.06 111 ILE A C 1
ATOM 821 O O . ILE A 1 111 ? -17.453 -11.829 -12.875 1.00 45.06 111 ILE A O 1
ATOM 825 N N . ASP A 1 112 ? -18.250 -13.052 -11.152 1.00 48.88 112 ASP A N 1
ATOM 826 C CA . ASP A 1 112 ? -19.406 -13.554 -11.889 1.00 48.88 112 ASP A CA 1
ATOM 827 C C . ASP A 1 112 ? -20.329 -12.363 -12.157 1.00 48.88 112 ASP A C 1
ATOM 829 O O . ASP A 1 112 ? -21.159 -11.982 -11.327 1.00 48.88 112 ASP A O 1
ATOM 833 N N . CYS A 1 113 ? -20.160 -11.740 -13.326 1.00 43.41 113 CYS A N 1
ATOM 834 C CA . CYS A 1 113 ? -20.921 -10.566 -13.721 1.00 43.41 113 CYS A CA 1
ATOM 835 C C . CYS A 1 113 ? -22.430 -10.870 -13.760 1.00 43.41 113 CYS A C 1
ATOM 837 O O . CYS A 1 113 ? -23.210 -9.923 -13.727 1.00 43.41 113 CYS A O 1
ATOM 839 N N . ALA A 1 114 ? -22.874 -12.137 -13.788 1.00 45.94 114 ALA A N 1
ATOM 840 C CA . ALA A 1 114 ? -24.293 -12.486 -13.684 1.00 45.94 114 ALA A CA 1
ATOM 841 C C . ALA A 1 114 ? -24.868 -12.267 -12.270 1.00 45.94 114 ALA A C 1
ATOM 843 O O . ALA A 1 114 ? -26.089 -12.188 -12.114 1.00 45.94 114 ALA A O 1
ATOM 844 N N . ARG A 1 115 ? -24.005 -12.147 -11.252 1.00 46.22 115 ARG A N 1
ATOM 845 C CA . ARG A 1 115 ? -24.367 -11.804 -9.868 1.00 46.22 115 ARG A CA 1
ATOM 846 C C . ARG A 1 115 ? -24.290 -10.308 -9.559 1.00 46.22 115 ARG A C 1
ATOM 848 O O . ARG A 1 115 ? -24.867 -9.902 -8.558 1.00 46.22 115 ARG A O 1
ATOM 855 N N . ILE A 1 116 ? -23.596 -9.511 -10.379 1.00 42.25 116 ILE A N 1
ATOM 856 C CA . ILE A 1 116 ? -23.364 -8.069 -10.133 1.00 42.25 116 ILE A CA 1
ATOM 857 C C . ILE A 1 116 ? -24.020 -7.176 -11.191 1.00 42.25 116 ILE A C 1
ATOM 859 O O . ILE A 1 116 ? -24.404 -6.048 -10.894 1.00 42.25 116 ILE A O 1
ATOM 863 N N . SER A 1 117 ? -24.196 -7.665 -12.420 1.00 40.78 117 SER A N 1
ATOM 864 C CA . SER A 1 117 ? -24.983 -6.936 -13.411 1.00 40.78 117 SER A CA 1
ATOM 865 C C . SER A 1 117 ? -26.433 -6.925 -12.945 1.00 40.78 117 SER A C 1
ATOM 867 O O . SER A 1 117 ? -26.975 -8.011 -12.705 1.00 40.78 117 SER A O 1
ATOM 869 N N . PRO A 1 118 ? -27.096 -5.756 -12.865 1.00 38.09 118 PRO A N 1
ATOM 870 C CA . PRO A 1 118 ? -28.537 -5.740 -12.703 1.00 38.09 118 PRO A CA 1
ATOM 871 C C . PRO A 1 118 ? -29.101 -6.599 -13.830 1.00 38.09 118 PRO A C 1
ATOM 873 O O . PRO A 1 118 ? -28.816 -6.371 -15.015 1.00 38.09 118 PRO A O 1
ATOM 876 N N . ARG A 1 119 ? -29.839 -7.659 -13.471 1.00 38.28 119 ARG A N 1
ATOM 877 C CA . ARG A 1 119 ? -30.587 -8.424 -14.472 1.00 38.28 119 ARG A CA 1
ATOM 878 C C . ARG A 1 119 ? -31.372 -7.388 -15.260 1.00 38.28 119 ARG A C 1
ATOM 880 O O . ARG A 1 119 ? -31.928 -6.479 -14.655 1.00 38.28 119 ARG A O 1
ATOM 887 N N . ARG A 1 120 ? -31.369 -7.485 -16.594 1.00 39.28 120 ARG A N 1
ATOM 888 C CA . ARG A 1 120 ? -32.163 -6.622 -17.482 1.00 39.28 120 ARG A CA 1
ATOM 889 C C . ARG A 1 120 ? -33.654 -6.759 -17.133 1.00 39.28 120 ARG A C 1
ATOM 891 O O . ARG A 1 120 ? -34.394 -7.448 -17.823 1.00 39.28 120 ARG A O 1
ATOM 898 N N . ALA A 1 121 ? -34.088 -6.140 -16.046 1.00 36.47 121 ALA A N 1
ATOM 899 C CA . ALA A 1 121 ? -35.464 -5.822 -15.754 1.00 36.47 121 ALA A CA 1
ATOM 900 C C . ALA A 1 121 ? -35.738 -4.530 -16.525 1.00 36.47 121 ALA A C 1
ATOM 902 O O . ALA A 1 121 ? -34.937 -3.593 -16.496 1.00 36.47 121 ALA A O 1
ATOM 903 N N . GLY A 1 122 ? -36.783 -4.549 -17.345 1.00 36.56 122 GLY A N 1
ATOM 904 C CA . GLY A 1 122 ? -36.974 -3.636 -18.469 1.00 36.56 122 GLY A CA 1
ATOM 905 C C . GLY A 1 122 ? -37.370 -2.212 -18.084 1.00 36.56 122 GLY A C 1
ATOM 906 O O . GLY A 1 122 ? -38.463 -1.785 -18.428 1.00 36.56 122 GLY A O 1
ATOM 907 N N . GLY A 1 123 ? -36.473 -1.472 -17.433 1.00 34.66 123 GLY A N 1
ATOM 908 C CA . GLY A 1 123 ? -36.658 -0.053 -17.105 1.00 34.66 123 GLY A CA 1
ATOM 909 C C . GLY A 1 123 ? -35.437 0.835 -17.360 1.00 34.66 123 GLY A C 1
ATOM 910 O O . GLY A 1 123 ? -35.494 2.033 -17.107 1.00 34.66 123 GLY A O 1
ATOM 911 N N . TRP A 1 124 ? -34.324 0.291 -17.862 1.00 37.94 124 TRP A N 1
ATOM 912 C CA . TRP A 1 124 ? -33.079 1.052 -18.003 1.00 37.94 124 TRP A CA 1
ATOM 913 C C . TRP A 1 124 ? -32.892 1.602 -19.418 1.00 37.94 124 TRP A C 1
ATOM 915 O O . TRP A 1 124 ? -32.705 0.847 -20.372 1.00 37.94 124 TRP A O 1
ATOM 925 N N . THR A 1 125 ? -32.837 2.927 -19.545 1.00 31.84 125 THR A N 1
ATOM 926 C CA . THR A 1 125 ? -32.184 3.599 -20.678 1.00 31.84 125 THR A CA 1
ATOM 927 C C . THR A 1 125 ? -30.793 4.050 -20.254 1.00 31.84 125 THR A C 1
ATOM 929 O O . THR A 1 125 ? -30.670 4.944 -19.418 1.00 31.84 125 THR A O 1
ATOM 932 N N . LEU A 1 126 ? -29.755 3.451 -20.843 1.00 32.69 126 LEU A N 1
ATOM 933 C CA . LEU A 1 126 ? -28.381 3.943 -20.750 1.00 32.69 126 LEU A CA 1
ATOM 934 C C . LEU A 1 126 ? -28.352 5.376 -21.304 1.00 32.69 126 LEU A C 1
ATOM 936 O O . LEU A 1 126 ? -28.611 5.581 -22.489 1.00 32.69 126 LEU A O 1
ATOM 940 N N . ARG A 1 127 ? -28.081 6.369 -20.453 1.00 30.50 127 ARG A N 1
ATOM 941 C CA . ARG A 1 127 ? -27.805 7.735 -20.904 1.00 30.50 127 ARG A CA 1
ATOM 942 C C . ARG A 1 127 ? -26.297 7.918 -20.939 1.00 30.50 127 ARG A C 1
ATOM 944 O O . ARG A 1 127 ? -25.677 8.113 -19.901 1.00 30.50 127 ARG A O 1
ATOM 951 N N . GLU A 1 128 ? -25.715 7.833 -22.130 1.00 29.56 128 GLU A N 1
ATOM 952 C CA . GLU A 1 128 ? -24.353 8.314 -22.349 1.00 29.56 128 GLU A CA 1
ATOM 953 C C . GLU A 1 128 ? -24.372 9.840 -22.215 1.00 29.56 128 GLU A C 1
ATOM 955 O O . GLU A 1 128 ? -24.962 10.553 -23.025 1.00 29.56 128 GLU A O 1
ATOM 960 N N . GLY A 1 129 ? -23.787 10.337 -21.132 1.00 34.75 129 GLY A N 1
ATOM 961 C CA . GLY A 1 129 ? -23.637 11.757 -20.860 1.00 34.75 129 GLY A CA 1
ATOM 962 C C . GLY A 1 129 ? -22.351 11.995 -20.084 1.00 34.75 129 GLY A C 1
ATOM 963 O O . GLY A 1 129 ? -21.916 11.148 -19.306 1.00 34.75 129 GLY A O 1
ATOM 964 N N . HIS A 1 130 ? -21.729 13.149 -20.311 1.00 31.66 130 HIS A N 1
ATOM 965 C CA . HIS A 1 130 ? -20.530 13.585 -19.600 1.00 31.66 130 HIS A CA 1
ATOM 966 C C . HIS A 1 130 ? -20.897 13.972 -18.162 1.00 31.66 130 HIS A C 1
ATOM 968 O O . HIS A 1 130 ? -21.012 15.149 -17.833 1.00 31.66 130 HIS A O 1
ATOM 974 N N . THR A 1 131 ? -21.149 12.996 -17.296 1.00 33.09 131 THR A N 1
ATOM 975 C CA . THR A 1 131 ? -21.358 13.259 -15.871 1.00 33.09 131 THR A CA 1
ATOM 976 C C . THR A 1 131 ? -20.046 13.000 -15.146 1.00 33.09 131 THR A C 1
ATOM 978 O O . THR A 1 131 ? -19.817 11.923 -14.607 1.00 33.09 131 THR A O 1
ATOM 981 N N . SER A 1 132 ? -19.147 13.986 -15.154 1.00 27.72 132 SER A N 1
ATOM 982 C CA . SER A 1 132 ? -18.042 14.000 -14.197 1.00 27.72 132 SER A CA 1
ATOM 983 C C . SER A 1 132 ? -18.630 14.309 -12.819 1.00 27.72 132 SER A C 1
ATOM 985 O O . SER A 1 132 ? -18.903 15.468 -12.506 1.00 27.72 132 SER A O 1
ATOM 987 N N . ILE A 1 133 ? -18.873 13.285 -12.003 1.00 32.16 133 ILE A N 1
ATOM 988 C CA . ILE A 1 133 ? -19.108 13.498 -10.574 1.00 32.16 133 ILE A CA 1
ATOM 989 C C . ILE A 1 133 ? -17.738 13.805 -9.968 1.00 32.16 133 ILE A C 1
ATOM 991 O O . ILE A 1 133 ? -16.884 12.925 -9.882 1.00 32.16 133 ILE A O 1
ATOM 995 N N . GLN A 1 134 ? -17.504 15.063 -9.590 1.00 27.22 134 GLN A N 1
ATOM 996 C CA . GLN A 1 134 ? -16.374 15.401 -8.729 1.00 27.22 134 GLN A CA 1
ATOM 997 C C . GLN A 1 134 ? -16.721 14.959 -7.309 1.00 27.22 134 GLN A C 1
ATOM 999 O O . GLN A 1 134 ? -17.414 15.661 -6.575 1.00 27.22 134 GLN A O 1
ATOM 1004 N N . LEU A 1 135 ? -16.278 13.756 -6.955 1.00 37.41 135 LEU A N 1
ATOM 1005 C CA . LEU A 1 135 ? -16.297 13.256 -5.588 1.00 37.41 135 LEU A CA 1
ATOM 1006 C C . LEU A 1 135 ? -15.113 13.913 -4.872 1.00 37.41 135 LEU A C 1
ATOM 1008 O O . LEU A 1 135 ? -13.968 13.515 -5.067 1.00 37.41 135 LEU A O 1
ATOM 1012 N N . HIS A 1 136 ? -15.367 14.989 -4.128 1.00 34.31 136 HIS A N 1
ATOM 1013 C CA . HIS A 1 136 ? -14.373 15.514 -3.198 1.00 34.31 136 HIS A CA 1
ATOM 1014 C C . HIS A 1 136 ? -14.404 14.643 -1.942 1.00 34.31 136 HIS A C 1
ATOM 1016 O O . HIS A 1 136 ? -15.456 14.479 -1.325 1.00 34.31 136 HIS A O 1
ATOM 1022 N N . TRP A 1 137 ? -13.252 14.087 -1.571 1.00 47.25 137 TRP A N 1
ATOM 1023 C CA . TRP A 1 137 ? -13.045 13.569 -0.227 1.00 47.25 137 TRP A CA 1
ATOM 1024 C C . TRP A 1 137 ? -12.991 14.780 0.693 1.00 47.25 137 TRP A C 1
ATOM 1026 O O . TRP A 1 137 ? -12.028 15.550 0.650 1.00 47.25 137 TRP A O 1
ATOM 1036 N N . ASP A 1 138 ? -14.028 14.977 1.501 1.00 45.94 138 ASP A N 1
ATOM 1037 C CA . ASP A 1 138 ? -13.914 15.887 2.630 1.00 45.94 138 ASP A CA 1
ATOM 1038 C C . ASP A 1 138 ? -12.830 15.310 3.543 1.00 45.94 138 ASP A C 1
ATOM 1040 O O . ASP A 1 138 ? -13.029 14.275 4.182 1.00 45.94 138 ASP A O 1
ATOM 1044 N N . LYS A 1 139 ? -11.657 15.957 3.572 1.00 47.97 139 LYS A N 1
ATOM 1045 C CA . LYS A 1 139 ? -10.626 15.638 4.562 1.00 47.97 139 LYS A CA 1
ATOM 1046 C C . LYS A 1 139 ? -11.256 15.698 5.959 1.00 47.97 139 LYS A C 1
ATOM 1048 O O . LYS A 1 139 ? -12.145 16.535 6.170 1.00 47.97 139 LYS A O 1
ATOM 1053 N N . PRO A 1 140 ? -10.819 14.847 6.907 1.00 53.38 140 PRO A N 1
ATOM 1054 C CA . PRO A 1 140 ? -11.330 14.864 8.269 1.00 53.38 140 PRO A CA 1
ATOM 1055 C C . PRO A 1 140 ? -11.421 16.296 8.795 1.00 53.38 140 PRO A C 1
ATOM 1057 O O . PRO A 1 140 ? -10.473 17.079 8.703 1.00 53.38 140 PRO A O 1
ATOM 1060 N N . LYS A 1 141 ? -12.593 16.661 9.324 1.00 54.53 141 LYS A N 1
ATOM 1061 C CA . LYS A 1 141 ? -12.750 17.940 10.019 1.00 54.53 141 LYS A CA 1
ATOM 1062 C C . LYS A 1 141 ? -11.748 17.976 11.170 1.00 54.53 141 LYS A C 1
ATOM 1064 O O . LYS A 1 141 ? -11.538 16.955 11.823 1.00 54.53 141 LYS A O 1
ATOM 1069 N N . ALA A 1 142 ? -11.169 19.152 11.420 1.00 60.00 142 ALA A N 1
ATOM 1070 C CA . ALA A 1 142 ? -10.234 19.359 12.520 1.00 60.00 142 ALA A CA 1
ATOM 1071 C C . ALA A 1 142 ? -10.753 18.688 13.811 1.00 60.00 142 ALA A C 1
ATOM 1073 O O . ALA A 1 142 ? -11.950 18.806 14.112 1.00 60.00 142 ALA A O 1
ATOM 1074 N N . PRO A 1 143 ? -9.891 17.969 14.553 1.00 62.72 143 PRO A N 1
ATOM 1075 C CA . PRO A 1 143 ? -10.313 17.191 15.706 1.00 62.72 143 PRO A CA 1
ATOM 1076 C C . PRO A 1 143 ? -11.048 18.075 16.714 1.00 62.72 143 PRO A C 1
ATOM 1078 O O . PRO A 1 143 ? -10.651 19.210 16.987 1.00 62.72 143 PRO A O 1
ATOM 1081 N N . SER A 1 144 ? -12.140 17.549 17.272 1.00 66.12 144 SER A N 1
ATOM 1082 C CA . SER A 1 144 ? -12.916 18.276 18.280 1.00 66.12 144 SER A CA 1
ATOM 1083 C C . SER A 1 144 ? -12.027 18.624 19.484 1.00 66.12 144 SER A C 1
ATOM 1085 O O . SER A 1 144 ? -11.255 17.765 19.924 1.00 66.12 144 SER A O 1
ATOM 1087 N N . PRO A 1 145 ? -12.122 19.843 20.051 1.00 68.81 145 PRO A N 1
ATOM 1088 C CA . PRO A 1 145 ? -11.350 20.220 21.232 1.00 68.81 145 PRO A CA 1
ATOM 1089 C C . PRO A 1 145 ? -11.552 19.215 22.377 1.00 68.81 145 PRO A C 1
ATOM 1091 O O . PRO A 1 145 ? -12.686 18.933 22.756 1.00 68.81 145 PRO A O 1
ATOM 1094 N N . GLY A 1 146 ? -10.457 18.669 22.915 1.00 74.81 146 GLY A N 1
ATOM 1095 C CA . GLY A 1 146 ? -10.484 17.647 23.973 1.00 74.81 146 GLY A CA 1
ATOM 1096 C C . GLY A 1 146 ? -10.539 16.192 23.486 1.00 74.81 146 GLY A C 1
ATOM 1097 O O . GLY A 1 146 ? -10.502 15.289 24.314 1.00 74.81 146 GLY A O 1
ATOM 1098 N N . SER A 1 147 ? -10.592 15.948 22.173 1.00 85.06 147 SER A N 1
ATOM 1099 C CA . SER A 1 147 ? -10.402 14.610 21.594 1.00 85.06 147 SER A CA 1
ATOM 1100 C C . SER A 1 147 ? -8.948 14.137 21.759 1.00 85.06 147 SER A C 1
ATOM 1102 O O . SER A 1 147 ? -8.041 14.963 21.613 1.00 85.06 147 SER A O 1
ATOM 1104 N N . PRO A 1 148 ? -8.682 12.828 21.956 1.00 87.38 148 PRO A N 1
ATOM 1105 C CA . PRO A 1 148 ? -7.321 12.278 21.901 1.00 87.38 148 PRO A CA 1
ATOM 1106 C C . PRO A 1 148 ? -6.622 12.556 20.561 1.00 87.38 148 PRO A C 1
ATOM 1108 O O . PRO A 1 148 ? -5.400 12.615 20.503 1.00 87.38 148 PRO A O 1
ATOM 1111 N N . CYS A 1 149 ? -7.382 12.793 19.487 1.00 88.81 149 CYS A N 1
ATOM 1112 C CA . CYS A 1 149 ? -6.834 13.154 18.183 1.00 88.81 149 CYS A CA 1
ATOM 1113 C C . CYS A 1 149 ? -6.348 14.606 18.086 1.00 88.81 149 CYS A C 1
ATOM 1115 O O . CYS A 1 149 ? -5.624 14.946 17.155 1.00 88.81 149 CYS A O 1
ATOM 1117 N N . ALA A 1 150 ? -6.727 15.482 19.024 1.00 86.31 150 ALA A N 1
ATOM 1118 C CA . ALA A 1 150 ? -6.347 16.895 18.985 1.00 86.31 150 ALA A CA 1
ATOM 1119 C C . ALA A 1 150 ? -4.849 17.127 19.243 1.00 86.31 150 ALA A C 1
ATOM 1121 O O . ALA A 1 150 ? -4.322 18.178 18.888 1.00 86.31 150 ALA A O 1
ATOM 1122 N N . SER A 1 151 ? -4.167 16.162 19.864 1.00 81.38 151 SER A N 1
ATOM 1123 C CA . SER A 1 151 ? -2.733 16.216 20.157 1.00 81.38 151 SER A CA 1
ATOM 1124 C C . SER A 1 151 ? -1.862 15.552 19.088 1.00 81.38 151 SER A C 1
ATOM 1126 O O . SER A 1 151 ? -0.638 15.576 19.224 1.00 81.38 151 SER A O 1
ATOM 1128 N N . VAL A 1 152 ? -2.458 14.977 18.035 1.00 85.56 152 VAL A N 1
ATOM 1129 C CA . VAL A 1 152 ? -1.724 14.299 16.957 1.00 85.56 152 VAL A CA 1
ATOM 1130 C C . VAL A 1 152 ? -0.979 15.336 16.107 1.00 85.56 152 VAL A C 1
ATOM 1132 O O . VAL A 1 152 ? -1.619 16.197 15.491 1.00 85.56 152 VAL A O 1
ATOM 1135 N N . PRO A 1 153 ? 0.364 15.275 16.029 1.00 81.19 153 PRO A N 1
ATOM 1136 C CA . PRO A 1 153 ? 1.133 16.163 15.164 1.00 81.19 153 PRO A CA 1
ATOM 1137 C C . PRO A 1 153 ? 0.734 15.974 13.696 1.00 81.19 153 PRO A C 1
ATOM 1139 O O . PRO A 1 153 ? 0.771 14.859 13.188 1.00 81.19 153 PRO A O 1
ATOM 1142 N N . GLY A 1 154 ? 0.351 17.058 13.016 1.00 78.00 154 GLY A N 1
ATOM 1143 C CA . GLY A 1 154 ? -0.067 17.011 11.608 1.00 78.00 154 GLY A CA 1
ATOM 1144 C C . GLY A 1 154 ? -1.408 16.313 11.358 1.00 78.00 154 GLY A C 1
ATOM 1145 O O . GLY A 1 154 ? -1.707 15.973 10.216 1.00 78.00 154 GLY A O 1
ATOM 1146 N N . GLY A 1 155 ? -2.223 16.078 12.395 1.00 77.69 155 GLY A N 1
ATOM 1147 C CA . GLY A 1 155 ? -3.515 15.392 12.260 1.00 77.69 155 GLY A CA 1
ATOM 1148 C C . GLY A 1 155 ? -4.523 16.106 11.346 1.00 77.69 155 GLY A C 1
ATOM 1149 O O . GLY A 1 155 ? -5.444 15.476 10.844 1.00 77.69 155 GLY A O 1
ATOM 1150 N N . ASP A 1 156 ? -4.331 17.396 11.070 1.00 73.75 156 ASP A N 1
ATOM 1151 C CA . ASP A 1 156 ? -5.079 18.171 10.070 1.00 73.75 156 ASP A CA 1
ATOM 1152 C C . ASP A 1 156 ? -4.785 17.755 8.617 1.00 73.75 156 ASP A C 1
ATOM 1154 O O . ASP A 1 156 ? -5.565 18.049 7.710 1.00 73.75 156 ASP A O 1
ATOM 1158 N N . SER A 1 157 ? -3.667 17.064 8.398 1.00 74.12 157 SER A N 1
ATOM 1159 C CA . SER A 1 157 ? -3.262 16.512 7.104 1.00 74.12 157 SER A CA 1
ATOM 1160 C C . SER A 1 157 ? -3.584 15.024 6.954 1.00 74.12 157 SER A C 1
ATOM 1162 O O . SER A 1 157 ? -3.491 14.511 5.839 1.00 74.12 157 SER A O 1
ATOM 1164 N N . ALA A 1 158 ? -3.974 14.345 8.038 1.00 81.12 158 ALA A N 1
ATOM 1165 C CA . ALA A 1 158 ? -4.354 12.937 8.016 1.00 81.12 158 ALA A CA 1
ATOM 1166 C C . ALA A 1 158 ? -5.631 12.723 7.187 1.00 81.12 158 ALA A C 1
ATOM 1168 O O . ALA A 1 158 ? -6.553 13.539 7.214 1.00 81.12 158 ALA A O 1
ATOM 1169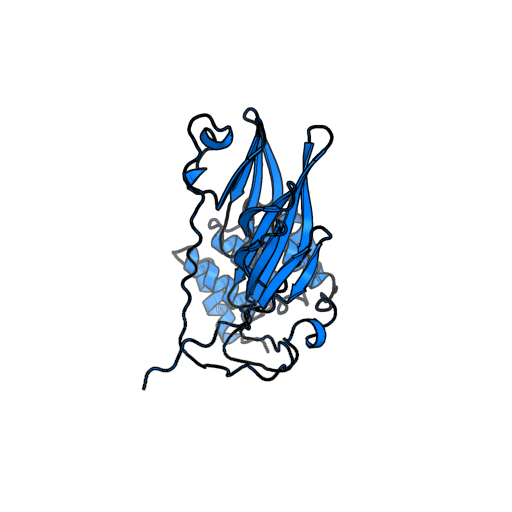 N N . SER A 1 159 ? -5.697 11.614 6.453 1.00 80.69 159 SER A N 1
ATOM 1170 C CA . SER A 1 159 ? -6.883 11.204 5.689 1.00 80.69 159 SER A CA 1
ATOM 1171 C C . SER A 1 159 ? -7.904 10.477 6.564 1.00 80.69 159 SER A C 1
ATOM 1173 O O . SER A 1 159 ? -9.103 10.542 6.305 1.00 80.69 159 SER A O 1
ATOM 1175 N N . VAL A 1 160 ? -7.441 9.835 7.638 1.00 86.69 160 VAL A N 1
ATOM 1176 C CA . VAL A 1 160 ? -8.276 9.227 8.678 1.00 86.69 160 VAL A CA 1
ATOM 1177 C C . VAL A 1 160 ? -7.864 9.792 10.027 1.00 86.69 160 VAL A C 1
ATOM 1179 O O . VAL A 1 160 ? -6.684 9.782 10.369 1.00 86.69 160 VAL A O 1
ATOM 1182 N N . LEU A 1 161 ? -8.839 10.262 10.803 1.00 87.94 161 LEU A N 1
ATOM 1183 C CA . LEU A 1 161 ? -8.614 10.764 12.153 1.00 87.94 161 LEU A CA 1
ATOM 1184 C C . LEU A 1 161 ? -9.833 10.456 13.030 1.00 87.94 161 LEU A C 1
ATOM 1186 O O . LEU A 1 161 ? -10.842 11.154 12.951 1.00 87.94 161 LEU A O 1
ATOM 1190 N N . GLU A 1 162 ? -9.753 9.408 13.851 1.00 89.00 162 GLU A N 1
ATOM 1191 C CA . GLU A 1 162 ? -10.898 8.911 14.626 1.00 89.00 162 GLU A CA 1
ATOM 1192 C C . GLU A 1 162 ? -10.541 8.594 16.075 1.00 89.00 162 GLU A C 1
ATOM 1194 O O . GLU A 1 162 ? -9.613 7.840 16.368 1.00 89.00 162 GLU A O 1
ATOM 1199 N N . ALA A 1 163 ? -11.323 9.148 17.000 1.00 89.44 163 ALA A N 1
ATOM 1200 C CA . ALA A 1 163 ? -11.153 8.896 18.423 1.00 89.44 163 ALA A CA 1
ATOM 1201 C C . ALA A 1 163 ? -11.688 7.506 18.808 1.00 89.44 163 ALA A C 1
ATOM 1203 O O . ALA A 1 163 ? -12.811 7.122 18.470 1.00 89.44 163 ALA A O 1
ATOM 1204 N N . MET A 1 164 ? -10.893 6.767 19.577 1.00 88.50 164 MET A N 1
ATOM 1205 C CA . MET A 1 164 ? -11.191 5.416 20.049 1.00 88.50 164 MET A CA 1
ATOM 1206 C C . MET A 1 164 ? -10.966 5.323 21.565 1.00 88.50 164 MET A C 1
ATOM 1208 O O . MET A 1 164 ? -10.040 4.671 22.042 1.00 88.50 164 MET A O 1
ATOM 1212 N N . GLY A 1 165 ? -11.807 6.008 22.343 1.00 86.50 165 GLY A N 1
ATOM 1213 C CA . GLY A 1 165 ? -11.589 6.160 23.785 1.00 86.50 165 GLY A CA 1
ATOM 1214 C C . GLY A 1 165 ? -10.459 7.152 24.056 1.00 86.50 165 GLY A C 1
ATOM 1215 O O . GLY A 1 165 ? -10.577 8.308 23.664 1.00 86.50 165 GLY A O 1
ATOM 1216 N N . GLU A 1 166 ? -9.373 6.697 24.686 1.00 88.38 166 GLU A N 1
ATOM 1217 C CA . GLU A 1 166 ? -8.168 7.506 24.963 1.00 88.38 166 GLU A CA 1
ATOM 1218 C C . GLU A 1 166 ? -7.137 7.472 23.817 1.00 88.38 166 GLU A C 1
ATOM 1220 O O . GLU A 1 166 ? -6.119 8.166 23.864 1.00 88.38 166 GLU A O 1
ATOM 1225 N N . ALA A 1 167 ? -7.387 6.660 22.788 1.00 91.38 167 ALA A N 1
ATOM 1226 C CA . ALA A 1 167 ? -6.532 6.521 21.618 1.00 91.38 167 ALA A CA 1
ATOM 1227 C C . ALA A 1 167 ? -7.089 7.294 20.415 1.00 91.38 167 ALA A C 1
ATOM 1229 O O . ALA A 1 167 ? -8.293 7.537 20.308 1.00 91.38 167 ALA A O 1
ATOM 1230 N N . CYS A 1 168 ? -6.216 7.630 19.471 1.00 91.94 168 CYS A N 1
ATOM 1231 C CA . CYS A 1 168 ? -6.581 8.157 18.164 1.00 91.94 168 CYS A CA 1
ATOM 1232 C C . CYS A 1 168 ? -6.090 7.221 17.056 1.00 91.94 168 CYS A C 1
ATOM 1234 O O . CYS A 1 168 ? -4.899 6.916 16.993 1.00 91.94 168 CYS A O 1
ATOM 1236 N N . LEU A 1 169 ? -6.997 6.785 16.181 1.00 92.31 169 LEU A N 1
ATOM 1237 C CA . LEU A 1 169 ? -6.657 6.136 14.919 1.00 92.31 169 LEU A CA 1
ATOM 1238 C C . LEU A 1 169 ? -6.292 7.211 13.899 1.00 92.31 169 LEU A C 1
ATOM 1240 O O . LEU A 1 169 ? -7.086 8.121 13.654 1.00 92.31 169 LEU A O 1
ATOM 1244 N N . VAL A 1 170 ? -5.119 7.075 13.294 1.00 91.12 170 VAL A N 1
ATOM 1245 C CA . VAL A 1 170 ? -4.593 8.014 12.307 1.00 91.12 170 VAL A CA 1
ATOM 1246 C C . VAL A 1 170 ? -4.247 7.250 11.041 1.00 91.12 170 VAL A C 1
ATOM 1248 O O . VAL A 1 170 ? -3.536 6.251 11.092 1.00 91.12 170 VAL A O 1
ATOM 1251 N N . GLY A 1 171 ? -4.766 7.702 9.907 1.00 88.50 171 GLY A N 1
ATOM 1252 C CA . GLY A 1 171 ? -4.388 7.199 8.594 1.00 88.50 171 GLY A CA 1
ATOM 1253 C C . GLY A 1 171 ? -3.723 8.296 7.785 1.00 88.50 171 GLY A C 1
ATOM 1254 O O . GLY A 1 171 ? -4.251 9.406 7.682 1.00 88.50 171 GLY A O 1
ATOM 1255 N N . TRP A 1 172 ? -2.569 7.967 7.225 1.00 83.06 172 TRP A N 1
ATOM 1256 C CA . TRP A 1 172 ? -1.791 8.830 6.351 1.00 83.06 172 TRP A CA 1
ATOM 1257 C C . TRP A 1 172 ? -1.943 8.342 4.919 1.00 83.06 172 TRP A C 1
ATOM 1259 O O . TRP A 1 172 ? -1.651 7.184 4.635 1.00 83.06 172 TRP A O 1
ATOM 1269 N N . ASP A 1 173 ? -2.425 9.213 4.040 1.00 80.25 173 ASP A N 1
ATOM 1270 C CA . ASP A 1 173 ? -2.453 8.983 2.597 1.00 80.25 173 ASP A CA 1
ATOM 1271 C C . ASP A 1 173 ? -1.130 9.482 2.000 1.00 80.25 173 ASP A C 1
ATOM 1273 O O . ASP A 1 173 ? -0.907 10.692 1.910 1.00 80.25 173 ASP A O 1
ATOM 1277 N N . ASP A 1 174 ? -0.256 8.548 1.611 1.00 73.94 174 ASP A N 1
ATOM 1278 C CA . ASP A 1 174 ? 1.042 8.859 0.997 1.00 73.94 174 ASP A CA 1
ATOM 1279 C C . ASP A 1 174 ? 0.968 8.860 -0.549 1.00 73.94 174 ASP A C 1
ATOM 1281 O O . ASP A 1 174 ? 1.987 8.779 -1.245 1.00 73.94 174 ASP A O 1
ATOM 1285 N N . GLY A 1 175 ? -0.237 8.982 -1.120 1.00 69.25 175 GLY A N 1
ATOM 1286 C CA . GLY A 1 175 ? -0.462 9.163 -2.552 1.00 69.25 175 GLY A CA 1
ATOM 1287 C C . GLY A 1 175 ? -0.429 7.859 -3.346 1.00 69.25 175 GLY A C 1
ATOM 1288 O O . GLY A 1 175 ? -1.077 6.881 -3.002 1.00 69.25 175 GLY A O 1
ATOM 1289 N N . GLU A 1 176 ? 0.296 7.812 -4.462 1.00 62.38 176 GLU A N 1
ATOM 1290 C CA . GLU A 1 176 ? 0.248 6.688 -5.420 1.00 62.38 176 GLU A CA 1
ATOM 1291 C C . GLU A 1 176 ? 0.831 5.357 -4.901 1.00 62.38 176 GLU A C 1
ATOM 1293 O O . GLU A 1 176 ? 0.899 4.372 -5.638 1.00 62.38 176 GLU A O 1
ATOM 1298 N N . PHE A 1 177 ? 1.229 5.303 -3.634 1.00 64.50 177 PHE A N 1
ATOM 1299 C CA . PHE A 1 177 ? 2.110 4.266 -3.110 1.00 64.50 177 PHE A CA 1
ATOM 1300 C C . PHE A 1 177 ? 1.564 3.504 -1.899 1.00 64.50 177 PHE A C 1
ATOM 1302 O O . PHE A 1 177 ? 2.237 2.597 -1.394 1.00 64.50 177 PHE A O 1
ATOM 1309 N N . GLY A 1 178 ? 0.340 3.829 -1.486 1.00 71.06 178 GLY A N 1
ATOM 1310 C CA . GLY A 1 178 ? -0.264 3.294 -0.274 1.00 71.06 178 GLY A CA 1
ATOM 1311 C C . GLY A 1 178 ? 0.162 4.081 0.956 1.00 71.06 178 GLY A C 1
ATOM 1312 O O . GLY A 1 178 ? 1.146 4.811 0.923 1.00 71.06 178 GLY A O 1
ATOM 1313 N N . GLY A 1 179 ? -0.612 3.952 2.024 1.00 81.06 179 GLY A N 1
ATOM 1314 C CA . GLY A 1 179 ? -0.494 4.795 3.201 1.00 81.06 179 GLY A CA 1
ATOM 1315 C C . GLY A 1 179 ? -0.157 4.018 4.464 1.00 81.06 179 GLY A C 1
ATOM 1316 O O . GLY A 1 179 ? 0.057 2.804 4.454 1.00 81.06 179 GLY A O 1
ATOM 1317 N N . THR A 1 180 ? -0.165 4.716 5.592 1.00 84.88 180 THR A N 1
ATOM 1318 C CA . THR A 1 180 ? 0.123 4.109 6.897 1.00 84.88 180 THR A CA 1
ATOM 1319 C C . THR A 1 180 ? -1.063 4.270 7.834 1.00 84.88 180 THR A C 1
ATOM 1321 O O . THR A 1 180 ? -1.635 5.354 7.930 1.00 84.88 180 THR A O 1
ATOM 1324 N N . LEU A 1 181 ? -1.418 3.199 8.547 1.00 90.06 181 LEU A N 1
ATOM 1325 C CA . LEU A 1 181 ? -2.428 3.223 9.598 1.00 90.06 181 LEU A CA 1
ATOM 1326 C C . LEU A 1 181 ? -1.757 3.082 10.967 1.00 90.06 181 LEU A C 1
ATOM 1328 O O . LEU A 1 181 ? -1.068 2.099 11.249 1.00 90.06 181 LEU A O 1
ATOM 1332 N N . GLU A 1 182 ? -1.976 4.062 11.832 1.00 92.38 182 GLU A N 1
ATOM 1333 C CA . GLU A 1 182 ? -1.328 4.203 13.130 1.00 92.38 182 GLU A CA 1
ATOM 1334 C C . GLU A 1 182 ? -2.346 4.402 14.249 1.00 92.38 182 GLU A C 1
ATOM 1336 O O . GLU A 1 182 ? -3.434 4.937 14.049 1.00 92.38 182 GLU A O 1
ATOM 1341 N N . VAL A 1 183 ? -1.954 4.040 15.467 1.00 92.81 183 VAL A N 1
ATOM 1342 C CA . VAL A 1 183 ? -2.668 4.416 16.684 1.00 92.81 183 VAL A CA 1
ATOM 1343 C C . VAL A 1 183 ? -1.767 5.244 17.580 1.00 92.81 183 VAL A C 1
ATOM 1345 O O . VAL A 1 183 ? -0.668 4.819 17.943 1.00 92.81 183 VAL A O 1
ATOM 1348 N N . HIS A 1 184 ? -2.265 6.420 17.947 1.00 92.44 184 HIS A N 1
ATOM 1349 C CA . HIS A 1 184 ? -1.645 7.359 18.871 1.00 92.44 184 HIS A CA 1
ATOM 1350 C C . HIS A 1 184 ? -2.360 7.250 20.216 1.00 92.44 184 HIS A C 1
ATOM 1352 O O . HIS A 1 184 ? -3.540 7.571 20.326 1.00 92.44 184 HIS A O 1
ATOM 1358 N N . GLU A 1 185 ? -1.664 6.781 21.246 1.00 91.12 185 GLU A N 1
ATOM 1359 C CA . GLU A 1 185 ? -2.237 6.558 22.577 1.00 91.12 185 GLU A CA 1
ATOM 1360 C C . GLU A 1 185 ? -1.194 6.885 23.648 1.00 91.12 185 GLU A C 1
ATOM 1362 O O . GLU A 1 185 ? -0.073 6.375 23.611 1.00 91.12 185 GLU A O 1
ATOM 1367 N N . ALA A 1 186 ? -1.537 7.763 24.597 1.00 84.06 186 ALA A N 1
ATOM 1368 C CA . ALA A 1 186 ? -0.655 8.163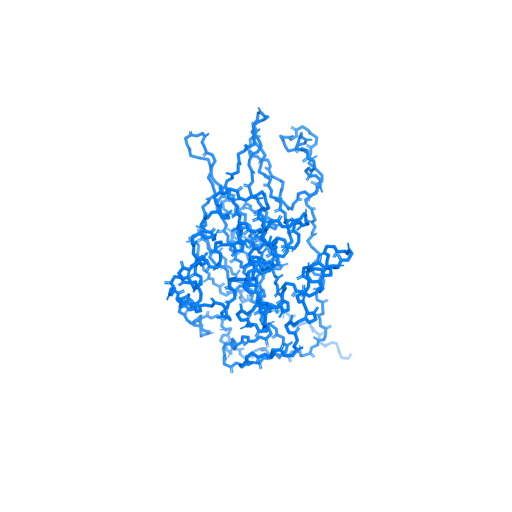 25.702 1.00 84.06 186 ALA A CA 1
ATOM 1369 C C . ALA A 1 186 ? 0.777 8.574 25.268 1.00 84.06 186 ALA A C 1
ATOM 1371 O O . ALA A 1 186 ? 1.758 8.290 25.956 1.00 84.06 186 ALA A O 1
ATOM 1372 N N . GLY A 1 187 ? 0.911 9.229 24.107 1.00 81.06 187 GLY A N 1
ATOM 1373 C CA . GLY A 1 187 ? 2.198 9.661 23.542 1.00 81.06 187 GLY A CA 1
ATOM 1374 C C . GLY A 1 187 ? 3.012 8.558 22.850 1.00 81.06 187 GLY A C 1
ATOM 1375 O O . GLY A 1 187 ? 4.117 8.825 22.380 1.00 81.06 187 GLY A O 1
ATOM 1376 N N . ARG A 1 188 ? 2.491 7.329 22.762 1.00 87.19 188 ARG A N 1
ATOM 1377 C CA . ARG A 1 188 ? 3.054 6.244 21.953 1.00 87.19 188 ARG A CA 1
ATOM 1378 C C . ARG A 1 188 ? 2.360 6.199 20.593 1.00 87.19 188 ARG A C 1
ATOM 1380 O O . ARG A 1 188 ? 1.138 6.282 20.521 1.00 87.19 188 ARG A O 1
ATOM 1387 N N . VAL A 1 189 ? 3.149 5.981 19.543 1.00 89.69 189 VAL A N 1
ATOM 1388 C CA . VAL A 1 189 ? 2.663 5.680 18.191 1.00 89.69 189 VAL A CA 1
ATOM 1389 C C . VAL A 1 189 ? 2.879 4.197 17.913 1.00 89.69 189 VAL A C 1
ATOM 1391 O O . VAL A 1 189 ? 3.984 3.682 18.097 1.00 89.69 189 VAL A O 1
ATOM 1394 N N . THR A 1 190 ? 1.821 3.505 17.501 1.00 88.31 190 THR A N 1
ATOM 1395 C CA . THR A 1 190 ? 1.859 2.099 17.083 1.00 88.31 190 THR A CA 1
ATOM 1396 C C . THR A 1 190 ? 1.403 2.008 15.636 1.00 88.31 190 THR A C 1
ATOM 1398 O O . THR A 1 190 ? 0.246 2.295 15.347 1.00 88.31 190 THR A O 1
ATOM 1401 N N . VAL A 1 191 ? 2.286 1.586 14.732 1.00 87.25 191 VAL A N 1
ATOM 1402 C CA . VAL A 1 191 ? 1.912 1.303 13.339 1.00 87.25 191 VAL A CA 1
ATOM 1403 C C . VAL A 1 191 ? 1.131 -0.011 13.318 1.00 87.25 191 VAL A C 1
ATOM 1405 O O . VAL A 1 191 ? 1.669 -1.053 13.694 1.00 87.25 191 VAL A O 1
ATOM 1408 N N . LEU A 1 192 ? -0.145 0.045 12.933 1.00 83.44 192 LEU A N 1
ATOM 1409 C CA . LEU A 1 192 ? -0.994 -1.139 12.800 1.00 83.44 192 LEU A CA 1
ATOM 1410 C C . LEU A 1 192 ? -0.744 -1.845 11.474 1.00 83.44 192 LEU A C 1
ATOM 1412 O O . LEU A 1 192 ? -0.714 -3.073 11.426 1.00 83.44 192 LEU A O 1
ATOM 1416 N N . GLU A 1 193 ? -0.575 -1.059 10.412 1.00 74.31 193 GLU A N 1
ATOM 1417 C CA . GLU A 1 193 ? -0.370 -1.563 9.065 1.00 74.31 193 GLU A CA 1
ATOM 1418 C C . GLU A 1 193 ? 0.353 -0.521 8.199 1.00 74.31 193 GLU A C 1
ATOM 1420 O O . GLU A 1 193 ? 0.005 0.659 8.205 1.00 74.31 193 GLU A O 1
ATOM 1425 N N . GLU A 1 194 ? 1.350 -0.968 7.433 1.00 62.31 194 GLU A N 1
ATOM 1426 C CA . GLU A 1 194 ? 1.859 -0.230 6.272 1.00 62.31 194 GLU A CA 1
ATOM 1427 C C . GLU A 1 194 ? 1.076 -0.730 5.059 1.00 62.31 194 GLU A C 1
ATOM 1429 O O . GLU A 1 194 ? 1.416 -1.764 4.470 1.00 62.31 194 GLU A O 1
ATOM 1434 N N . SER A 1 195 ? -0.036 -0.062 4.764 1.00 60.09 195 SER A N 1
ATOM 1435 C CA . SER A 1 195 ? -0.994 -0.524 3.773 1.00 60.09 195 SER A CA 1
ATOM 1436 C C . SER A 1 195 ? -0.447 -0.335 2.358 1.00 60.09 195 SER A C 1
ATOM 1438 O O . SER A 1 195 ? 0.168 0.674 2.025 1.00 60.09 195 SER A O 1
ATOM 1440 N N . GLN A 1 196 ? -0.692 -1.320 1.489 1.00 63.41 196 GLN A N 1
ATOM 1441 C CA . GLN A 1 196 ? -0.453 -1.169 0.047 1.00 63.41 196 GLN A CA 1
ATOM 1442 C C . GLN A 1 196 ? -1.470 -0.208 -0.605 1.00 63.41 196 GLN A C 1
ATOM 1444 O O . GLN A 1 196 ? -1.330 0.130 -1.776 1.00 63.41 196 GLN A O 1
ATOM 1449 N N . ALA A 1 197 ? -2.499 0.216 0.137 1.00 74.12 197 ALA A N 1
ATOM 1450 C CA . ALA A 1 197 ? -3.502 1.191 -0.263 1.00 74.12 197 ALA A CA 1
ATOM 1451 C C . ALA A 1 197 ? -3.550 2.359 0.736 1.00 74.12 197 ALA A C 1
ATOM 1453 O O . ALA A 1 197 ? -3.060 2.252 1.855 1.00 74.12 197 ALA A O 1
ATOM 1454 N N . ASN A 1 198 ? -4.111 3.504 0.359 1.00 83.62 198 ASN A N 1
ATOM 1455 C CA . ASN A 1 198 ? -4.210 4.622 1.294 1.00 83.62 198 ASN A CA 1
ATOM 1456 C C . ASN A 1 198 ? -5.401 4.405 2.220 1.00 83.62 198 ASN A C 1
ATOM 1458 O O . ASN A 1 198 ? -6.481 4.079 1.722 1.00 83.62 198 ASN A O 1
ATOM 1462 N N . PRO A 1 199 ? -5.273 4.619 3.539 1.00 87.44 199 PRO A N 1
ATOM 1463 C CA . PRO A 1 199 ? -6.425 4.887 4.383 1.00 87.44 199 PRO A CA 1
ATOM 1464 C C . PRO A 1 199 ? -7.138 6.114 3.824 1.00 87.44 199 PRO A C 1
ATOM 1466 O O . PRO A 1 199 ? -6.551 7.189 3.758 1.00 87.44 199 PRO A O 1
ATOM 1469 N N . LEU A 1 200 ? -8.380 5.964 3.376 1.00 84.12 200 LEU A N 1
ATOM 1470 C CA . LEU A 1 200 ? -9.136 7.068 2.776 1.00 84.12 200 LEU A CA 1
ATOM 1471 C C . LEU A 1 200 ? -10.199 7.601 3.716 1.00 84.12 200 LEU A C 1
ATOM 1473 O O . LEU A 1 200 ? -10.495 8.792 3.700 1.00 84.12 200 LEU A O 1
ATOM 1477 N N . GLN A 1 201 ? -10.820 6.702 4.477 1.00 84.38 201 GLN A N 1
ATOM 1478 C CA . GLN A 1 201 ? -11.873 7.059 5.408 1.00 84.38 201 GLN A CA 1
ATOM 1479 C C . GLN A 1 201 ? -12.074 5.976 6.463 1.00 84.38 201 GLN A C 1
ATOM 1481 O O . GLN A 1 201 ? -11.834 4.798 6.217 1.00 84.38 201 GLN A O 1
ATOM 1486 N N . VAL A 1 202 ? -12.600 6.365 7.617 1.00 87.50 202 VAL A N 1
ATOM 1487 C CA . VAL A 1 202 ? -13.123 5.460 8.640 1.00 87.50 202 VAL A CA 1
ATOM 1488 C C . VAL A 1 202 ? -14.646 5.541 8.730 1.00 87.50 202 VAL A C 1
ATOM 1490 O O . VAL A 1 202 ? -15.244 6.615 8.674 1.00 87.50 202 VAL A O 1
ATOM 1493 N N . VAL A 1 203 ? -15.290 4.386 8.871 1.00 86.19 203 VAL A N 1
ATOM 1494 C CA . VAL A 1 203 ? -16.740 4.248 9.001 1.00 86.19 203 VAL A CA 1
ATOM 1495 C C . VAL A 1 203 ? -17.062 3.344 10.185 1.00 86.19 203 VAL A C 1
ATOM 1497 O O . VAL A 1 203 ? -16.405 2.328 10.410 1.00 86.19 203 VAL A O 1
ATOM 1500 N N . ARG A 1 204 ? -18.105 3.694 10.941 1.00 85.62 204 ARG A N 1
ATOM 1501 C CA . ARG A 1 204 ? -18.675 2.828 11.980 1.00 85.62 204 ARG A CA 1
ATOM 1502 C C . ARG A 1 204 ? -19.812 2.005 11.390 1.00 85.62 204 ARG A C 1
ATOM 1504 O O . ARG A 1 204 ? -20.956 2.447 11.371 1.00 85.62 204 ARG A O 1
ATOM 1511 N N . MET A 1 205 ? -19.481 0.818 10.898 1.00 83.69 205 MET A N 1
ATOM 1512 C CA . MET A 1 205 ? -20.429 -0.118 10.294 1.00 83.69 205 MET A CA 1
ATOM 1513 C C . MET A 1 205 ? -20.870 -1.134 11.351 1.00 83.69 205 MET A C 1
ATOM 1515 O O . MET A 1 205 ? -20.034 -1.861 11.883 1.00 83.69 205 MET A O 1
ATOM 1519 N N . HIS A 1 206 ? -22.163 -1.164 11.692 1.00 86.62 206 HIS A N 1
ATOM 1520 C CA . HIS A 1 206 ? -22.709 -2.009 12.776 1.00 86.62 206 HIS A CA 1
ATOM 1521 C C . HIS A 1 206 ? -21.941 -1.892 14.107 1.00 86.62 206 HIS A C 1
ATOM 1523 O O . HIS A 1 206 ? -21.757 -2.858 14.841 1.00 86.62 206 HIS A O 1
ATOM 1529 N N . GLY A 1 207 ? -21.427 -0.695 14.408 1.00 84.62 207 GLY A N 1
ATOM 1530 C CA . GLY A 1 207 ? -20.608 -0.431 15.598 1.00 84.62 207 GLY A CA 1
ATOM 1531 C C . GLY A 1 207 ? -19.144 -0.882 15.500 1.00 84.62 207 GLY A C 1
ATOM 1532 O O . GLY A 1 207 ? -18.337 -0.459 16.329 1.00 84.62 207 GLY A O 1
ATOM 1533 N N . ALA A 1 208 ? -18.769 -1.661 14.482 1.00 88.50 208 ALA A N 1
ATOM 1534 C CA . ALA A 1 208 ? -17.381 -1.998 14.193 1.00 88.50 208 ALA A CA 1
ATOM 1535 C C . ALA A 1 208 ? -16.681 -0.842 13.469 1.00 88.50 208 ALA A C 1
ATOM 1537 O O . ALA A 1 208 ? -17.265 -0.182 12.605 1.00 88.50 208 ALA A O 1
ATOM 1538 N N . LEU A 1 209 ? -15.413 -0.607 13.809 1.00 91.31 209 LEU A N 1
ATOM 1539 C CA . LEU A 1 209 ? -14.599 0.393 13.134 1.00 91.31 209 LEU A CA 1
ATOM 1540 C C . LEU A 1 209 ? -13.999 -0.204 11.863 1.00 91.31 209 LEU A C 1
ATOM 1542 O O . LEU A 1 209 ? -13.257 -1.186 11.917 1.00 91.31 209 LEU A O 1
ATOM 1546 N N . VAL A 1 210 ? -14.344 0.376 10.718 1.00 91.38 210 VAL A N 1
ATOM 1547 C CA . VAL A 1 210 ? -13.922 -0.098 9.402 1.00 91.38 210 VAL A CA 1
ATOM 1548 C C . VAL A 1 210 ? -13.211 1.032 8.677 1.00 91.38 210 VAL A C 1
ATOM 1550 O O . VAL A 1 210 ? -13.802 2.073 8.409 1.00 91.38 210 VAL A O 1
ATOM 1553 N N . VAL A 1 211 ? -11.945 0.820 8.342 1.00 91.69 211 VAL A N 1
ATOM 1554 C CA . VAL A 1 211 ? -11.178 1.712 7.478 1.00 91.69 211 VAL A CA 1
ATOM 1555 C C . VAL A 1 211 ? -11.401 1.283 6.033 1.00 91.69 211 VAL A C 1
ATOM 1557 O O . VAL A 1 211 ? -11.181 0.128 5.665 1.00 91.69 211 VAL A O 1
ATOM 1560 N N . VAL A 1 212 ? -11.878 2.221 5.225 1.00 88.56 212 VAL A N 1
ATOM 1561 C CA . VAL A 1 212 ? -11.951 2.113 3.774 1.00 88.56 212 VAL A CA 1
ATOM 1562 C C . VAL A 1 212 ? -10.591 2.513 3.230 1.00 88.56 212 VAL A C 1
ATOM 1564 O O . VAL A 1 212 ? -10.169 3.662 3.377 1.00 88.56 212 VAL A O 1
ATOM 1567 N N . GLU A 1 213 ? -9.914 1.565 2.598 1.00 89.06 213 GLU A N 1
ATOM 1568 C CA . GLU A 1 213 ? -8.622 1.795 1.976 1.00 89.06 213 GLU A CA 1
ATOM 1569 C C . GLU A 1 213 ? -8.722 1.694 0.462 1.00 89.06 213 GLU A C 1
ATOM 1571 O O . GLU A 1 213 ? -9.426 0.833 -0.079 1.00 89.06 213 GLU A O 1
ATOM 1576 N N . GLY A 1 214 ? -7.998 2.566 -0.229 1.00 83.38 214 GLY A N 1
ATOM 1577 C CA . GLY A 1 214 ? -8.002 2.603 -1.677 1.00 83.38 214 GLY A CA 1
ATOM 1578 C C . GLY A 1 214 ? -6.730 3.172 -2.267 1.00 83.38 214 GLY A C 1
ATOM 1579 O O . GLY A 1 214 ? -6.084 4.034 -1.685 1.00 83.38 214 GLY A O 1
ATOM 1580 N N . LEU A 1 215 ? -6.392 2.683 -3.451 1.00 78.75 215 LEU A N 1
ATOM 1581 C CA . LEU A 1 215 ? -5.326 3.215 -4.276 1.00 78.75 215 LEU A CA 1
ATOM 1582 C C . LEU A 1 215 ? -5.803 3.250 -5.721 1.00 78.75 215 LEU A C 1
ATOM 1584 O O . LEU A 1 215 ? -6.057 2.202 -6.311 1.00 78.75 215 LEU A O 1
ATOM 1588 N N . ALA A 1 216 ? -5.932 4.449 -6.282 1.00 65.69 216 ALA A N 1
ATOM 1589 C CA . ALA A 1 216 ? -6.251 4.649 -7.690 1.00 65.69 216 ALA A CA 1
ATOM 1590 C C . ALA A 1 216 ? -4.982 5.067 -8.441 1.00 65.69 216 ALA A C 1
ATOM 1592 O O . ALA A 1 216 ? -4.405 6.109 -8.144 1.00 65.69 216 ALA A O 1
ATOM 1593 N N . HIS A 1 217 ? -4.562 4.266 -9.420 1.00 65.31 217 HIS A N 1
ATOM 1594 C CA . HIS A 1 217 ? -3.377 4.513 -10.239 1.00 65.31 217 HIS A CA 1
ATOM 1595 C C . HIS A 1 217 ? -3.703 4.338 -11.733 1.00 65.31 217 HIS A C 1
ATOM 1597 O O . HIS A 1 217 ? -4.675 3.677 -12.098 1.00 65.31 217 HIS A O 1
ATOM 1603 N N . MET A 1 218 ? -2.855 4.870 -12.624 1.00 45.59 218 MET A N 1
ATOM 1604 C CA . MET A 1 218 ? -3.028 4.814 -14.091 1.00 45.59 218 MET A CA 1
ATOM 1605 C C . MET A 1 218 ? -3.178 3.398 -14.690 1.00 45.59 218 MET A C 1
ATOM 1607 O O . MET A 1 218 ? -3.549 3.262 -15.856 1.00 45.59 218 MET A O 1
ATOM 1611 N N . TYR A 1 219 ? -2.849 2.352 -13.927 1.00 48.84 219 TYR A N 1
ATOM 1612 C CA . TYR A 1 219 ? -2.877 0.948 -14.358 1.00 48.84 219 TYR A CA 1
ATOM 1613 C C . TYR A 1 219 ? -3.771 0.068 -13.472 1.00 48.84 219 TYR A C 1
ATOM 1615 O O . TYR A 1 219 ? -3.672 -1.155 -13.545 1.00 48.84 219 TYR A O 1
ATOM 1623 N N . GLY A 1 220 ? -4.628 0.673 -12.641 1.00 56.91 220 GLY A N 1
ATOM 1624 C CA . GLY A 1 220 ? -5.660 -0.032 -11.883 1.00 56.91 220 GLY A CA 1
ATOM 1625 C C . GLY A 1 220 ? -6.033 0.594 -10.550 1.00 56.91 220 GLY A C 1
ATOM 1626 O O . GLY A 1 220 ? -5.393 1.532 -10.077 1.00 56.91 220 GLY A O 1
ATOM 1627 N N . GLY A 1 221 ? -7.115 0.080 -9.970 1.00 65.69 221 GLY A N 1
ATOM 1628 C CA . GLY A 1 221 ? -7.615 0.492 -8.667 1.00 65.69 221 GLY A CA 1
ATOM 1629 C C . GLY A 1 221 ? -7.633 -0.668 -7.679 1.00 65.69 221 GLY A C 1
ATOM 1630 O O . GLY A 1 221 ? -8.320 -1.658 -7.911 1.00 65.69 221 GLY A O 1
ATOM 1631 N N . ALA A 1 222 ? -6.929 -0.538 -6.557 1.00 74.12 222 ALA A N 1
ATOM 1632 C CA . ALA A 1 222 ? -7.049 -1.463 -5.435 1.00 74.12 222 ALA A CA 1
ATOM 1633 C C . ALA A 1 222 ? -7.961 -0.860 -4.368 1.00 74.12 222 ALA A C 1
ATOM 1635 O O . ALA A 1 222 ? -7.879 0.331 -4.070 1.00 74.12 222 ALA A O 1
ATOM 1636 N N . GLY A 1 223 ? -8.820 -1.683 -3.774 1.00 82.81 223 GLY A N 1
ATOM 1637 C CA . GLY A 1 223 ? -9.667 -1.269 -2.668 1.00 82.81 223 GLY A CA 1
ATOM 1638 C C . GLY A 1 223 ? -9.866 -2.397 -1.678 1.00 82.81 223 GLY A C 1
ATOM 1639 O O . GLY A 1 223 ? -9.997 -3.562 -2.061 1.00 82.81 223 GLY A O 1
ATOM 1640 N N . ARG A 1 224 ? -9.910 -2.062 -0.393 1.00 87.69 224 ARG A N 1
ATOM 1641 C CA . ARG A 1 224 ? -10.243 -3.021 0.658 1.00 87.69 224 ARG A CA 1
ATOM 1642 C C . ARG A 1 224 ? -10.848 -2.337 1.871 1.00 87.69 224 ARG A C 1
ATOM 1644 O O . ARG A 1 224 ? -10.730 -1.131 2.056 1.00 87.69 224 ARG A O 1
ATOM 1651 N N . LEU A 1 225 ? -11.489 -3.142 2.700 1.00 89.56 225 LEU A N 1
ATOM 1652 C CA . LEU A 1 225 ? -11.987 -2.761 4.008 1.00 89.56 225 LEU A CA 1
ATOM 1653 C C . LEU A 1 225 ? -11.151 -3.460 5.070 1.00 89.56 225 LEU A C 1
ATOM 1655 O O . LEU A 1 225 ? -10.978 -4.682 5.023 1.00 89.56 225 LEU A O 1
ATOM 1659 N N . VAL A 1 226 ? -10.667 -2.686 6.031 1.00 90.81 226 VAL A N 1
ATOM 1660 C CA . VAL A 1 226 ? -9.853 -3.152 7.151 1.00 90.81 226 VAL A CA 1
ATOM 1661 C C . VAL A 1 226 ? -10.634 -2.914 8.434 1.00 90.81 226 VAL A C 1
ATOM 1663 O O . VAL A 1 226 ? -11.086 -1.804 8.697 1.00 90.81 226 VAL A O 1
ATOM 1666 N N . ARG A 1 227 ? -10.830 -3.959 9.239 1.00 92.00 227 ARG A N 1
ATOM 1667 C CA . ARG A 1 227 ? -11.434 -3.817 10.568 1.00 92.00 227 ARG A CA 1
ATOM 1668 C C . ARG A 1 227 ? -10.364 -3.411 11.566 1.00 92.00 227 ARG A C 1
ATOM 1670 O O . ARG A 1 227 ? -9.299 -4.024 11.592 1.00 92.00 227 ARG A O 1
ATOM 1677 N N . VAL A 1 228 ? -10.676 -2.418 12.390 1.00 91.56 228 VAL A N 1
ATOM 1678 C CA . VAL A 1 228 ? -9.820 -1.987 13.494 1.00 91.56 228 VAL A CA 1
ATOM 1679 C C . VAL A 1 228 ? -10.502 -2.332 14.807 1.00 91.56 228 VAL A C 1
ATOM 1681 O O . VAL A 1 228 ? -11.614 -1.879 15.084 1.00 91.56 228 VAL A O 1
ATOM 1684 N N . ASP A 1 229 ? -9.836 -3.147 15.614 1.00 89.94 229 ASP A N 1
ATOM 1685 C CA . ASP A 1 229 ? -10.328 -3.592 16.909 1.00 89.94 229 ASP A CA 1
ATOM 1686 C C . ASP A 1 229 ? -9.240 -3.544 17.989 1.00 89.94 229 ASP A C 1
ATOM 1688 O O . ASP A 1 229 ? -8.036 -3.548 17.719 1.00 89.94 229 ASP A O 1
ATOM 1692 N N . ALA A 1 230 ? -9.683 -3.462 19.243 1.00 85.31 230 ALA A N 1
ATOM 1693 C CA . ALA A 1 230 ? -8.830 -3.611 20.412 1.00 85.31 230 ALA A CA 1
ATOM 1694 C C . ALA A 1 230 ? -9.066 -4.996 21.019 1.00 85.31 230 ALA A C 1
ATOM 1696 O O . ALA A 1 230 ? -10.166 -5.301 21.482 1.00 85.31 230 ALA A O 1
ATOM 1697 N N . SER A 1 231 ? -8.023 -5.819 21.066 1.00 77.31 231 SER A N 1
ATOM 1698 C CA . SER A 1 231 ? -8.037 -7.117 21.740 1.00 77.31 231 SER A CA 1
ATOM 1699 C C . SER A 1 231 ? -6.967 -7.129 22.823 1.00 77.31 231 SER A C 1
ATOM 1701 O O . SER A 1 231 ? -5.791 -6.909 22.541 1.00 77.31 231 SER A O 1
ATOM 1703 N N . GLU A 1 232 ? -7.362 -7.399 24.070 1.00 78.69 232 GLU A N 1
ATOM 1704 C CA . GLU A 1 232 ? -6.445 -7.481 25.224 1.00 78.69 232 GLU A CA 1
ATOM 1705 C C . GLU A 1 232 ? -5.582 -6.216 25.426 1.00 78.69 232 GLU A C 1
ATOM 1707 O O . GLU A 1 232 ? -4.414 -6.299 25.801 1.00 78.69 232 GLU A O 1
ATOM 1712 N N . GLY A 1 233 ? -6.130 -5.031 25.132 1.00 72.94 233 GLY A N 1
ATOM 1713 C CA . GLY A 1 233 ? -5.388 -3.766 25.225 1.00 72.94 233 GLY A CA 1
ATOM 1714 C C . GLY A 1 233 ? -4.356 -3.552 24.112 1.00 72.94 233 GLY A C 1
ATOM 1715 O O . GLY A 1 233 ? -3.495 -2.686 24.237 1.00 72.94 233 GLY A O 1
ATOM 1716 N N . ARG A 1 234 ? -4.414 -4.335 23.026 1.00 83.12 234 ARG A N 1
ATOM 1717 C CA . ARG A 1 234 ? -3.635 -4.112 21.803 1.00 83.12 234 ARG A CA 1
ATOM 1718 C C . ARG A 1 234 ? -4.563 -3.845 20.630 1.00 83.12 234 ARG A C 1
ATOM 1720 O O . ARG A 1 234 ? -5.520 -4.583 20.408 1.00 83.12 234 ARG A O 1
ATOM 1727 N N . TRP A 1 235 ? -4.231 -2.815 19.870 1.00 89.06 235 TRP A N 1
ATOM 1728 C CA . TRP A 1 235 ? -4.911 -2.462 18.632 1.00 89.06 235 TRP A CA 1
ATOM 1729 C C . TRP A 1 235 ? -4.456 -3.370 17.489 1.00 89.06 235 TRP A C 1
ATOM 1731 O O . TRP A 1 235 ? -3.274 -3.715 17.396 1.00 89.06 235 TRP A O 1
ATOM 1741 N N . ARG A 1 236 ? -5.387 -3.758 16.619 1.00 89.69 236 ARG A N 1
ATOM 1742 C CA . ARG A 1 236 ? -5.114 -4.560 15.428 1.00 89.69 236 ARG A CA 1
ATOM 1743 C C . ARG A 1 236 ? -5.900 -4.015 14.242 1.00 89.69 236 ARG A C 1
ATOM 1745 O O . ARG A 1 236 ? -7.066 -3.667 14.369 1.00 89.69 236 ARG A O 1
ATOM 1752 N N . ALA A 1 237 ? -5.240 -3.981 13.090 1.00 89.50 237 ALA A N 1
ATOM 1753 C CA . ALA A 1 237 ? -5.861 -3.805 11.788 1.00 89.50 237 ALA A CA 1
ATOM 1754 C C . ALA A 1 237 ? -5.927 -5.176 11.102 1.00 89.50 237 ALA A C 1
ATOM 1756 O O . ALA A 1 237 ? -4.911 -5.861 10.975 1.00 89.50 237 ALA A O 1
ATOM 1757 N N . THR A 1 238 ? -7.128 -5.618 10.732 1.00 87.88 238 THR A N 1
ATOM 1758 C CA . THR A 1 238 ? -7.349 -6.913 10.080 1.00 87.88 238 THR A CA 1
ATOM 1759 C C . THR A 1 238 ? -8.031 -6.691 8.732 1.00 87.88 238 THR A C 1
ATOM 1761 O O . THR A 1 238 ? -9.188 -6.254 8.712 1.00 87.88 238 THR A O 1
ATOM 1764 N N . PRO A 1 239 ? -7.367 -7.002 7.601 1.00 87.25 239 PRO A N 1
ATOM 1765 C CA . PRO A 1 239 ? -8.009 -6.993 6.293 1.00 87.25 239 PRO A CA 1
ATOM 1766 C C . PRO A 1 239 ? -9.259 -7.875 6.306 1.00 87.25 239 PRO A C 1
ATOM 1768 O O . PRO A 1 239 ? -9.212 -9.020 6.755 1.00 87.25 239 PRO A O 1
ATOM 1771 N N . TRP A 1 240 ? -10.383 -7.331 5.845 1.00 86.56 240 TRP A N 1
ATOM 1772 C CA . TRP A 1 240 ? -11.686 -7.978 5.980 1.00 86.56 240 TRP A CA 1
ATOM 1773 C C . TRP A 1 240 ? -12.365 -8.252 4.638 1.00 86.56 240 TRP A C 1
ATOM 1775 O O . TRP A 1 240 ? -12.774 -9.385 4.392 1.00 86.56 240 TRP A O 1
ATOM 1785 N N . VAL A 1 241 ? -12.477 -7.247 3.765 1.00 83.75 241 VAL A N 1
ATOM 1786 C CA . VAL A 1 241 ? -13.150 -7.383 2.460 1.00 83.75 241 VAL A CA 1
ATOM 1787 C C . VAL A 1 241 ? -12.295 -6.757 1.372 1.00 83.75 241 VAL A C 1
ATOM 1789 O O . VAL A 1 241 ? -11.914 -5.597 1.484 1.00 83.75 241 VAL A O 1
ATOM 1792 N N . THR A 1 242 ? -12.031 -7.493 0.297 1.00 83.12 242 THR A N 1
ATOM 1793 C CA . THR A 1 242 ? -11.443 -6.935 -0.928 1.00 83.12 242 THR A CA 1
ATOM 1794 C C . THR A 1 242 ? -12.550 -6.332 -1.787 1.00 83.12 242 THR A C 1
ATOM 1796 O O . THR A 1 242 ? -13.548 -6.993 -2.074 1.00 83.12 242 THR A O 1
ATOM 1799 N N . LEU A 1 243 ? -12.387 -5.074 -2.187 1.00 79.25 243 LEU A N 1
ATOM 1800 C CA . LEU A 1 243 ? -13.323 -4.363 -3.052 1.00 79.25 243 LEU A CA 1
ATOM 1801 C C . LEU A 1 243 ? -12.976 -4.603 -4.533 1.00 79.25 243 LEU A C 1
ATOM 1803 O O . LEU A 1 243 ? -11.813 -4.841 -4.857 1.00 79.25 243 LEU A O 1
ATOM 1807 N N . PRO A 1 244 ? -13.955 -4.509 -5.451 1.00 71.38 244 PRO A N 1
ATOM 1808 C CA . PRO A 1 244 ? -13.730 -4.761 -6.879 1.00 71.38 244 PRO A CA 1
ATOM 1809 C C . PRO A 1 244 ? -12.939 -3.655 -7.603 1.00 71.38 244 PRO A C 1
ATOM 1811 O O . PRO A 1 244 ? -12.672 -3.785 -8.792 1.00 71.38 244 PRO A O 1
ATOM 1814 N N . GLY A 1 245 ? -12.584 -2.569 -6.915 1.00 74.25 245 GLY A N 1
ATOM 1815 C CA . GLY A 1 245 ? -11.760 -1.482 -7.435 1.00 74.25 245 GLY A CA 1
ATOM 1816 C C . GLY A 1 245 ? -11.431 -0.469 -6.340 1.00 74.25 245 GLY A C 1
ATOM 1817 O O . GLY A 1 245 ? -11.834 -0.640 -5.185 1.00 74.25 245 GLY A O 1
ATOM 1818 N N . ALA A 1 246 ? -10.754 0.617 -6.707 1.00 79.31 246 ALA A N 1
ATOM 1819 C CA . ALA A 1 246 ? -10.469 1.716 -5.797 1.00 79.31 246 ALA A CA 1
ATOM 1820 C C . ALA A 1 246 ? -11.777 2.396 -5.348 1.00 79.31 246 ALA A C 1
ATOM 1822 O O . ALA A 1 246 ? -12.554 2.830 -6.205 1.00 79.31 246 ALA A O 1
ATOM 1823 N N . PRO A 1 247 ? -12.059 2.490 -4.039 1.00 79.62 247 PRO A N 1
ATOM 1824 C CA . PRO A 1 247 ? -13.218 3.210 -3.524 1.00 79.62 247 PRO A CA 1
ATOM 1825 C C . PRO A 1 247 ? -13.159 4.695 -3.897 1.00 79.62 247 PRO A C 1
ATOM 1827 O O . PRO A 1 247 ? -12.121 5.338 -3.786 1.00 79.62 247 PRO A O 1
ATOM 1830 N N . MET A 1 248 ? -14.298 5.229 -4.326 1.00 72.44 248 MET A N 1
ATOM 1831 C CA . MET A 1 248 ? -14.501 6.632 -4.698 1.00 72.44 248 MET A CA 1
ATOM 1832 C C . MET A 1 248 ? -15.564 7.321 -3.841 1.00 72.44 248 MET A C 1
ATOM 1834 O O . MET A 1 248 ? -15.546 8.534 -3.674 1.00 72.44 248 MET A O 1
ATOM 1838 N N . ALA A 1 249 ? -16.531 6.551 -3.345 1.00 70.25 249 ALA A N 1
ATOM 1839 C CA . ALA A 1 249 ? -17.643 7.045 -2.549 1.00 70.25 249 ALA A CA 1
ATOM 1840 C C . ALA A 1 249 ? -18.078 5.976 -1.553 1.00 70.25 249 ALA A C 1
ATOM 1842 O O . ALA A 1 249 ? -17.925 4.782 -1.814 1.00 70.25 249 ALA A O 1
ATOM 1843 N N . TYR A 1 250 ? -18.666 6.399 -0.439 1.00 76.31 250 TYR A N 1
ATOM 1844 C CA . TYR A 1 250 ? -19.255 5.489 0.530 1.00 76.31 250 TYR A CA 1
ATOM 1845 C C . TYR A 1 250 ? -20.486 6.114 1.197 1.00 76.31 250 TYR A C 1
ATOM 1847 O O . TYR A 1 250 ? -20.617 7.336 1.265 1.00 76.31 250 TYR A O 1
ATOM 1855 N N . ALA A 1 251 ? -21.380 5.268 1.694 1.00 74.25 251 ALA A N 1
ATOM 1856 C CA . ALA A 1 251 ? -22.524 5.637 2.517 1.00 74.25 251 ALA A CA 1
ATOM 1857 C C . ALA A 1 251 ? -22.891 4.468 3.439 1.00 74.25 251 ALA A C 1
ATOM 1859 O O . ALA A 1 251 ? -22.556 3.324 3.148 1.00 74.25 251 ALA A O 1
ATOM 1860 N N . LEU A 1 252 ? -23.596 4.744 4.532 1.00 73.00 252 LEU A N 1
ATOM 1861 C CA . LEU A 1 252 ? -24.296 3.710 5.295 1.00 73.00 252 LEU A CA 1
ATOM 1862 C C . LEU A 1 252 ? -25.766 3.739 4.882 1.00 73.00 252 LEU A C 1
ATOM 1864 O O . LEU A 1 252 ? -26.346 4.823 4.792 1.00 73.00 252 LEU A O 1
ATOM 1868 N N . ASP A 1 253 ? -26.350 2.577 4.606 1.00 71.81 253 ASP A N 1
ATOM 1869 C CA . ASP A 1 253 ? -27.794 2.479 4.401 1.00 71.81 253 ASP A CA 1
ATOM 1870 C C . ASP A 1 253 ? -28.557 2.423 5.738 1.00 71.81 253 ASP A C 1
ATOM 1872 O O . ASP A 1 253 ? -27.964 2.453 6.819 1.00 71.81 253 ASP A O 1
ATOM 1876 N N . GLU A 1 254 ? -29.890 2.371 5.677 1.00 72.88 254 GLU A N 1
ATOM 1877 C CA . GLU A 1 254 ? -30.744 2.351 6.874 1.00 72.88 254 GLU A CA 1
ATOM 1878 C C . GLU A 1 254 ? -30.506 1.129 7.770 1.00 72.88 254 GLU A C 1
ATOM 1880 O O . GLU A 1 254 ? -30.759 1.192 8.973 1.00 72.88 254 GLU A O 1
ATOM 1885 N N . ALA A 1 255 ? -30.010 0.026 7.204 1.00 73.81 255 ALA A N 1
ATOM 1886 C CA . ALA A 1 255 ? -29.663 -1.160 7.970 1.00 73.81 255 ALA A CA 1
ATOM 1887 C C . ALA A 1 255 ? -28.301 -1.017 8.666 1.00 73.81 255 ALA A C 1
ATOM 1889 O O . ALA A 1 255 ? -27.993 -1.828 9.531 1.00 73.81 255 ALA A O 1
ATOM 1890 N N . GLY A 1 256 ? -27.503 -0.001 8.325 1.00 73.94 256 GLY A N 1
ATOM 1891 C CA . GLY A 1 256 ? -26.127 0.157 8.793 1.00 73.94 256 GLY A CA 1
ATOM 1892 C C . GLY A 1 256 ? -25.108 -0.618 7.955 1.00 73.94 256 GLY A C 1
ATOM 1893 O O . GLY A 1 256 ? -23.947 -0.712 8.361 1.00 73.94 256 GLY A O 1
ATOM 1894 N N . ASP A 1 257 ? -25.515 -1.155 6.798 1.00 79.19 257 ASP A N 1
ATOM 1895 C CA . ASP A 1 257 ? -24.603 -1.774 5.840 1.00 79.19 257 ASP A CA 1
ATOM 1896 C C . ASP A 1 257 ? -23.843 -0.698 5.054 1.00 79.19 257 ASP A C 1
ATOM 1898 O O . ASP A 1 257 ? -24.376 0.360 4.705 1.00 79.19 257 ASP A O 1
ATOM 1902 N N . LEU A 1 258 ? -22.573 -0.972 4.755 1.00 79.19 258 LEU A N 1
ATOM 1903 C CA . LEU A 1 258 ? -21.715 -0.041 4.029 1.00 79.19 258 LEU A CA 1
ATOM 1904 C C . LEU A 1 258 ? -21.940 -0.185 2.525 1.00 79.19 258 LEU A C 1
ATOM 1906 O O . LEU A 1 258 ? -21.651 -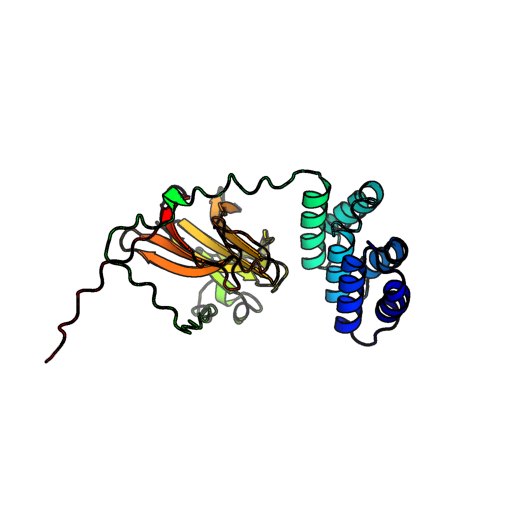1.224 1.943 1.00 79.19 258 LEU A O 1
ATOM 1910 N N . VAL A 1 259 ? -22.389 0.875 1.871 1.00 75.44 259 VAL A N 1
ATOM 1911 C CA . VAL A 1 259 ? -22.434 0.982 0.414 1.00 75.44 259 VAL A CA 1
ATOM 1912 C C . VAL A 1 259 ? -21.174 1.692 -0.060 1.00 75.44 259 VAL A C 1
ATOM 1914 O O . VAL A 1 259 ? -20.892 2.796 0.391 1.00 75.44 259 VAL A O 1
ATOM 1917 N N . VAL A 1 260 ? -20.421 1.082 -0.974 1.00 74.00 260 VAL A N 1
AT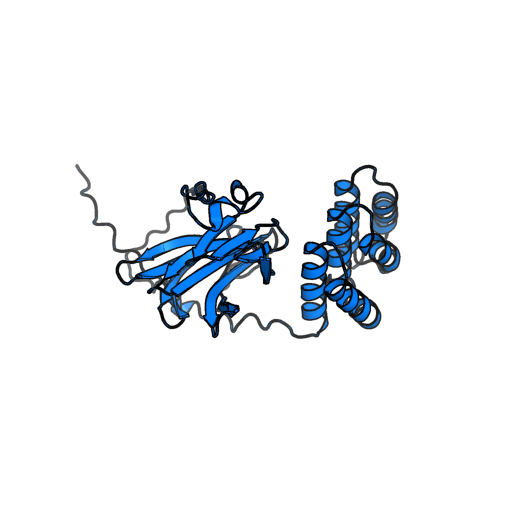OM 1918 C CA . VAL A 1 260 ? -19.181 1.635 -1.534 1.00 74.00 260 VAL A CA 1
ATOM 1919 C C . VAL A 1 260 ? -19.285 1.706 -3.052 1.00 74.00 260 VAL A C 1
ATOM 1921 O O . VAL A 1 260 ? -19.587 0.714 -3.716 1.00 74.00 260 VAL A O 1
ATOM 1924 N N . GLY A 1 261 ? -19.016 2.886 -3.602 1.00 74.19 261 GLY A N 1
ATOM 1925 C CA . GLY A 1 261 ? -18.765 3.083 -5.024 1.00 74.19 261 GLY A CA 1
ATOM 1926 C C . GLY A 1 261 ? -17.279 2.897 -5.314 1.00 74.19 261 GLY A C 1
ATOM 1927 O O . GLY A 1 261 ? -16.460 3.544 -4.667 1.00 74.19 261 GLY A O 1
ATOM 1928 N N . THR A 1 262 ? -16.917 2.048 -6.271 1.00 71.94 262 THR A N 1
ATOM 1929 C CA . THR A 1 262 ? -15.526 1.753 -6.637 1.00 71.94 262 THR A CA 1
ATOM 1930 C C . THR A 1 262 ? -15.294 1.921 -8.133 1.00 71.94 262 THR A C 1
ATOM 1932 O O . THR A 1 262 ? -16.212 1.727 -8.927 1.00 71.94 262 THR A O 1
ATOM 1935 N N . THR A 1 263 ? -14.059 2.194 -8.539 1.00 69.44 263 THR A N 1
ATOM 1936 C CA . THR A 1 263 ? -13.630 2.191 -9.944 1.00 69.44 263 THR A CA 1
ATOM 1937 C C . THR A 1 263 ? -12.345 1.397 -10.101 1.00 69.44 263 THR A C 1
ATOM 1939 O O . THR A 1 263 ? -11.455 1.475 -9.255 1.00 69.44 263 THR A O 1
ATOM 1942 N N . ASP A 1 264 ? -12.227 0.643 -11.184 1.00 63.12 264 ASP A N 1
ATOM 1943 C CA . ASP A 1 264 ? -10.962 0.025 -11.562 1.00 63.12 264 ASP A CA 1
ATOM 1944 C C . ASP A 1 264 ? -10.380 0.809 -12.741 1.00 63.12 264 ASP A C 1
ATOM 1946 O O . ASP A 1 264 ? -10.754 0.573 -13.886 1.00 63.12 264 ASP A O 1
ATOM 1950 N N . GLN A 1 265 ? -9.506 1.790 -12.472 1.00 51.66 265 GLN A N 1
ATOM 1951 C CA . GLN A 1 265 ? -8.877 2.668 -13.480 1.00 51.66 265 GLN A CA 1
ATOM 1952 C C . GLN A 1 265 ? -7.857 1.933 -14.374 1.00 51.66 265 GLN A C 1
ATOM 1954 O O . GLN A 1 265 ? -6.795 2.452 -14.716 1.00 51.66 265 GLN A O 1
ATOM 1959 N N . ARG A 1 266 ? -8.162 0.702 -14.776 1.00 46.44 266 ARG A N 1
ATOM 1960 C CA . ARG A 1 266 ? -7.370 -0.054 -15.736 1.00 46.44 266 ARG A CA 1
ATOM 1961 C C . ARG A 1 266 ? -7.718 0.397 -17.140 1.00 46.44 266 ARG A C 1
ATOM 1963 O O . ARG A 1 266 ? -8.761 0.045 -17.682 1.00 46.44 266 ARG A O 1
ATOM 1970 N N . LEU A 1 267 ? -6.794 1.128 -17.758 1.00 40.31 267 LEU A N 1
ATOM 1971 C CA . LEU A 1 267 ? -6.819 1.408 -19.197 1.00 40.31 267 LEU A CA 1
ATOM 1972 C C . LEU A 1 267 ? -6.721 0.120 -20.048 1.00 40.31 267 LEU A C 1
ATOM 1974 O O . LEU A 1 267 ? -6.982 0.167 -21.249 1.00 40.31 267 LEU A O 1
ATOM 1978 N N . ASP A 1 268 ? -6.341 -1.015 -19.444 1.00 40.50 268 ASP A N 1
ATOM 1979 C CA . ASP A 1 268 ? -6.074 -2.299 -20.100 1.00 40.50 268 ASP A CA 1
ATOM 1980 C C . ASP A 1 268 ? -7.024 -3.451 -19.709 1.00 40.50 268 ASP A C 1
ATOM 1982 O O . ASP A 1 268 ? -6.958 -4.518 -20.324 1.00 40.50 268 ASP A O 1
ATOM 1986 N N . ALA A 1 269 ? -7.916 -3.280 -18.725 1.00 38.81 269 ALA A N 1
ATOM 1987 C CA . ALA A 1 269 ? -8.747 -4.387 -18.251 1.00 38.81 269 ALA A CA 1
ATOM 1988 C C . ALA A 1 269 ? -9.980 -4.628 -19.124 1.00 38.81 269 ALA A C 1
ATOM 1990 O O . ALA A 1 269 ? -10.778 -3.736 -19.414 1.00 38.81 269 ALA A O 1
ATOM 1991 N N . VAL A 1 270 ? -10.179 -5.898 -19.476 1.00 39.34 270 VAL A N 1
ATOM 1992 C CA . VAL A 1 270 ? -11.428 -6.407 -20.041 1.00 39.34 270 VAL A CA 1
ATOM 1993 C C . VAL A 1 270 ? -12.320 -6.845 -18.883 1.00 39.34 270 VAL A C 1
ATOM 1995 O O . VAL A 1 270 ? -12.252 -7.987 -18.431 1.00 39.34 270 VAL A O 1
ATOM 1998 N N . VAL A 1 271 ? -13.175 -5.946 -18.399 1.00 38.25 271 VAL A N 1
ATOM 1999 C CA . VAL A 1 271 ? -14.192 -6.277 -17.389 1.00 38.25 271 VAL A CA 1
ATOM 2000 C C . VAL A 1 271 ? -15.475 -6.693 -18.114 1.00 38.25 271 VAL A C 1
ATOM 2002 O O . VAL A 1 271 ? -15.964 -5.992 -19.000 1.00 38.25 271 VAL A O 1
ATOM 2005 N N . CYS A 1 272 ? -16.002 -7.880 -17.799 1.00 37.94 272 CYS A N 1
ATOM 2006 C CA . CYS A 1 272 ? -17.166 -8.481 -18.469 1.00 37.94 272 CYS A CA 1
ATOM 2007 C C . CYS A 1 272 ? -17.061 -8.523 -20.019 1.00 37.94 272 CYS A C 1
ATOM 2009 O O . CYS A 1 272 ? -18.044 -8.301 -20.730 1.00 37.94 272 CYS A O 1
ATOM 2011 N N . GLY A 1 273 ? -15.871 -8.796 -20.567 1.00 34.44 273 GLY A N 1
ATOM 2012 C CA . GLY A 1 273 ? -15.686 -9.008 -22.011 1.00 34.44 273 GLY A CA 1
ATOM 2013 C C . GLY A 1 273 ? -15.662 -7.739 -22.874 1.00 34.44 273 GLY A C 1
ATOM 2014 O O . GLY A 1 273 ? -15.690 -7.852 -24.099 1.00 34.44 273 GLY A O 1
ATOM 2015 N N . ARG A 1 274 ? -15.603 -6.538 -22.279 1.00 33.25 274 ARG A N 1
ATOM 2016 C CA . ARG A 1 274 ? -15.420 -5.281 -23.022 1.00 33.25 274 ARG A CA 1
ATOM 2017 C C . ARG A 1 274 ? -14.161 -4.551 -22.566 1.00 33.25 274 ARG A C 1
ATOM 2019 O O . ARG A 1 274 ? -14.039 -4.206 -21.399 1.00 33.25 274 ARG A O 1
ATOM 2026 N N . ALA A 1 275 ? -13.260 -4.284 -23.509 1.00 35.28 275 ALA A N 1
ATOM 2027 C CA . ALA A 1 275 ? -12.277 -3.215 -23.376 1.00 35.28 275 ALA A CA 1
ATOM 2028 C C . ALA A 1 275 ? -12.984 -1.895 -23.718 1.00 35.28 275 ALA A C 1
ATOM 2030 O O . ALA A 1 275 ? -13.598 -1.790 -24.783 1.00 35.28 275 ALA A O 1
ATOM 2031 N N . GLY A 1 276 ? -12.948 -0.910 -22.827 1.00 38.53 276 GLY A N 1
ATOM 2032 C CA . GLY A 1 276 ? -13.596 0.383 -23.038 1.00 38.53 276 GLY A CA 1
ATOM 2033 C C . GLY A 1 276 ? -12.789 1.516 -22.421 1.00 38.53 276 GLY A C 1
ATOM 2034 O O . GLY A 1 276 ? -12.154 1.340 -21.391 1.00 38.53 276 GLY A O 1
ATOM 2035 N N . THR A 1 277 ? -12.839 2.695 -23.039 1.00 37.06 277 THR A N 1
ATOM 2036 C CA . THR A 1 277 ? -12.141 3.927 -22.619 1.00 37.06 277 THR A CA 1
ATOM 2037 C C . THR A 1 277 ? -12.662 4.535 -21.307 1.00 37.06 277 THR A C 1
ATOM 2039 O O . THR A 1 277 ? -12.252 5.630 -20.938 1.00 37.06 277 THR A O 1
ATOM 2042 N N . PHE A 1 278 ? -13.576 3.846 -20.620 1.00 44.78 278 PHE A N 1
ATOM 2043 C CA . PHE A 1 278 ? -14.143 4.218 -19.330 1.00 44.78 278 PHE A CA 1
ATOM 2044 C C . PHE A 1 278 ? -14.143 2.987 -18.421 1.00 44.78 278 PHE A C 1
ATOM 2046 O O . PHE A 1 278 ? -14.789 1.985 -18.731 1.00 44.78 278 PHE A O 1
ATOM 2053 N N . ALA A 1 279 ? -13.421 3.080 -17.306 1.00 50.47 279 ALA A N 1
ATOM 2054 C CA . ALA A 1 279 ? -13.456 2.101 -16.229 1.00 50.47 279 ALA A CA 1
ATOM 2055 C C . ALA A 1 279 ? -14.890 1.974 -15.678 1.00 50.47 279 ALA A C 1
ATOM 2057 O O . ALA A 1 279 ? -15.474 2.999 -15.307 1.00 50.47 279 ALA A O 1
ATOM 2058 N N . PRO A 1 280 ? -15.492 0.771 -15.621 1.00 55.06 280 PRO A N 1
ATOM 2059 C CA . PRO A 1 280 ? -16.808 0.610 -15.019 1.00 55.06 280 PRO A CA 1
ATOM 2060 C C . PRO A 1 280 ? -16.749 0.991 -13.534 1.00 55.06 280 PRO A C 1
ATOM 2062 O O . PRO A 1 280 ? -15.896 0.516 -12.785 1.00 55.06 280 PRO A O 1
ATOM 2065 N N . ALA A 1 281 ? -17.662 1.864 -13.108 1.00 60.72 281 ALA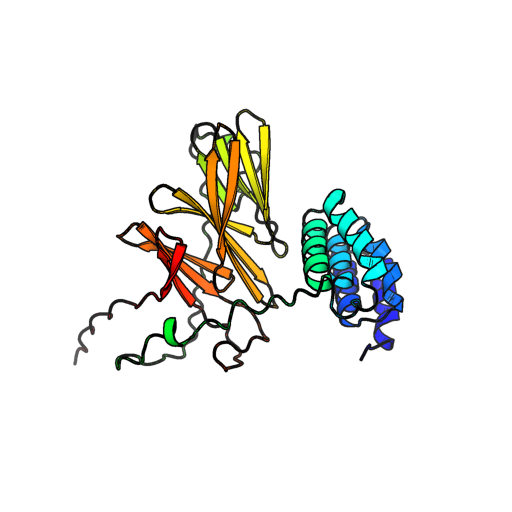 A N 1
ATOM 2066 C CA . ALA A 1 281 ? -17.902 2.108 -11.695 1.00 60.72 281 ALA A CA 1
ATOM 2067 C C . ALA A 1 281 ? -18.836 1.017 -11.149 1.00 60.72 281 ALA A C 1
ATOM 2069 O O . ALA A 1 281 ? -19.862 0.707 -11.760 1.00 60.72 281 ALA A O 1
ATOM 2070 N N . HIS A 1 282 ? -18.492 0.445 -10.000 1.00 65.88 282 HIS A N 1
ATOM 2071 C CA . HIS A 1 282 ? -19.299 -0.549 -9.298 1.00 65.88 282 HIS A CA 1
ATOM 2072 C C . HIS A 1 282 ? -19.862 0.066 -8.022 1.00 65.88 282 HIS A C 1
ATOM 2074 O O . HIS A 1 282 ? -19.143 0.753 -7.308 1.00 65.88 282 HIS A O 1
ATOM 2080 N N . VAL A 1 283 ? -21.132 -0.198 -7.712 1.00 68.00 283 VAL A N 1
ATOM 2081 C CA . VAL A 1 283 ? -21.721 0.141 -6.411 1.00 68.00 283 VAL A CA 1
ATOM 2082 C C . VAL A 1 283 ? -22.059 -1.160 -5.703 1.00 68.00 283 VAL A C 1
ATOM 2084 O O . VAL A 1 283 ? -22.889 -1.939 -6.178 1.00 68.00 283 VAL A O 1
ATOM 2087 N N . VAL A 1 284 ? -21.382 -1.408 -4.586 1.00 71.00 284 VAL A N 1
ATOM 2088 C CA . VAL A 1 284 ? -21.518 -2.640 -3.807 1.00 71.00 284 VAL A CA 1
ATOM 2089 C C . VAL A 1 284 ? -21.953 -2.322 -2.385 1.00 71.00 284 VAL A C 1
ATOM 2091 O O . VAL A 1 284 ? -21.410 -1.430 -1.744 1.00 71.00 284 VAL A O 1
ATOM 2094 N N . ARG A 1 285 ? -22.930 -3.071 -1.882 1.00 78.75 285 ARG A N 1
ATOM 2095 C CA . ARG A 1 285 ? -23.270 -3.147 -0.464 1.00 78.75 285 ARG A CA 1
ATOM 2096 C C . ARG A 1 285 ? -22.394 -4.207 0.182 1.00 78.75 285 ARG A C 1
ATOM 2098 O O . ARG A 1 285 ? -22.316 -5.335 -0.303 1.00 78.75 285 ARG A O 1
ATOM 2105 N N . VAL A 1 286 ? -21.774 -3.855 1.293 1.00 81.75 286 VAL A N 1
ATOM 2106 C CA . VAL A 1 286 ? -21.049 -4.749 2.181 1.00 81.75 286 VAL A CA 1
ATOM 2107 C C . VAL A 1 286 ? -21.944 -5.009 3.378 1.00 81.75 286 VAL A C 1
ATOM 2109 O O . VAL A 1 286 ? -22.281 -4.092 4.118 1.00 81.75 286 VAL A O 1
ATOM 2112 N N . THR A 1 287 ? -22.346 -6.265 3.539 1.00 83.06 287 THR A N 1
ATOM 2113 C CA . THR A 1 287 ? -23.144 -6.716 4.693 1.00 83.06 287 THR A CA 1
ATOM 2114 C C . THR A 1 287 ? -22.285 -6.849 5.951 1.00 83.06 287 THR A C 1
ATOM 2116 O O . THR A 1 287 ? -21.071 -7.029 5.844 1.00 83.06 287 THR A O 1
ATOM 2119 N N . GLU A 1 288 ? -22.892 -6.884 7.140 1.00 83.69 288 GLU A N 1
ATOM 2120 C CA . GLU A 1 288 ? -22.203 -7.164 8.421 1.00 83.69 288 GLU A CA 1
ATOM 2121 C C . GLU A 1 288 ? -21.254 -8.382 8.374 1.00 83.69 288 GLU A C 1
ATOM 2123 O O . GLU A 1 288 ? -20.175 -8.379 8.971 1.00 83.69 288 GLU A O 1
ATOM 2128 N N . GLY A 1 289 ? -21.623 -9.421 7.616 1.00 82.19 289 GLY A N 1
ATOM 2129 C CA . GLY A 1 289 ? -20.820 -10.634 7.428 1.00 82.19 289 GLY A CA 1
ATOM 2130 C C . GLY A 1 289 ? -19.690 -10.518 6.396 1.00 82.19 289 GLY A C 1
ATOM 2131 O O . GLY A 1 289 ? -18.961 -11.484 6.193 1.00 82.19 289 GLY A O 1
ATOM 2132 N N . GLY A 1 290 ? -19.545 -9.377 5.718 1.00 79.19 290 GLY A N 1
ATOM 2133 C CA . GLY A 1 290 ? -18.464 -9.098 4.764 1.00 79.19 290 GLY A CA 1
ATOM 2134 C C . GLY A 1 290 ? -18.760 -9.565 3.345 1.00 79.19 290 GLY A C 1
ATOM 2135 O O . GLY A 1 290 ? -17.887 -9.550 2.483 1.00 79.19 290 GLY A O 1
ATOM 2136 N N . ARG A 1 291 ? -20.000 -9.989 3.078 1.00 78.56 291 ARG A N 1
ATOM 2137 C CA . ARG A 1 291 ? -20.440 -10.327 1.722 1.00 78.56 291 ARG A CA 1
ATOM 2138 C C . ARG A 1 291 ? -20.730 -9.061 0.927 1.00 78.56 291 ARG A C 1
ATOM 2140 O O . ARG A 1 291 ? -21.392 -8.162 1.447 1.00 78.56 291 ARG A O 1
ATOM 2147 N N . LEU A 1 292 ? -20.297 -9.063 -0.331 1.00 74.25 292 LEU A N 1
ATOM 2148 C CA . LEU A 1 292 ? -20.632 -8.051 -1.326 1.00 74.25 292 LEU A CA 1
ATOM 2149 C C . LEU A 1 292 ? -21.955 -8.406 -2.017 1.00 74.25 292 LEU A C 1
ATOM 2151 O O . LEU A 1 292 ? -22.134 -9.535 -2.478 1.00 74.25 292 LEU A O 1
ATOM 2155 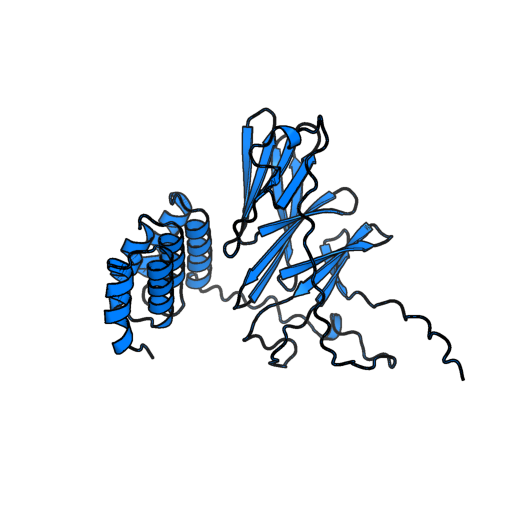N N . ALA A 1 293 ? -22.861 -7.439 -2.116 1.00 69.44 293 ALA A N 1
ATOM 2156 C CA . ALA A 1 293 ? -24.097 -7.520 -2.887 1.00 69.44 293 ALA A CA 1
ATOM 2157 C C . ALA A 1 293 ? -24.220 -6.288 -3.801 1.00 69.44 293 ALA A C 1
ATOM 2159 O O . ALA A 1 293 ? -23.838 -5.195 -3.385 1.00 69.44 293 ALA A O 1
ATOM 2160 N N . PRO A 1 294 ? -24.732 -6.411 -5.037 1.00 62.94 294 PRO A N 1
ATOM 2161 C CA . PRO A 1 294 ? -25.019 -5.237 -5.857 1.00 62.94 294 PRO A CA 1
ATOM 2162 C C . PRO A 1 294 ? -26.115 -4.383 -5.205 1.00 62.94 294 PRO A C 1
ATOM 2164 O O . PRO A 1 294 ? -27.054 -4.917 -4.611 1.00 62.94 294 PRO A O 1
ATOM 2167 N N . VAL A 1 295 ? -26.007 -3.061 -5.331 1.00 56.38 295 VAL A N 1
ATOM 2168 C CA . VAL A 1 295 ? -27.084 -2.138 -4.945 1.00 56.38 295 VAL A CA 1
ATOM 2169 C C . VAL A 1 295 ? -27.966 -1.885 -6.163 1.00 56.38 295 VAL A C 1
ATOM 2171 O O . VAL A 1 295 ? -27.502 -1.328 -7.156 1.00 56.38 295 VAL A O 1
ATOM 2174 N N . GLU A 1 296 ? -29.233 -2.295 -6.099 1.00 51.16 296 GLU A N 1
ATOM 2175 C CA . GLU A 1 296 ? -30.247 -1.868 -7.067 1.00 51.16 296 GLU A CA 1
ATOM 2176 C C . GLU A 1 296 ? -30.726 -0.459 -6.677 1.00 51.16 296 GLU A C 1
ATOM 2178 O O . GLU A 1 296 ? -31.130 -0.268 -5.530 1.00 51.16 296 GLU A O 1
ATOM 2183 N N . PRO A 1 297 ? -30.657 0.549 -7.566 1.00 42.84 297 PRO A N 1
ATOM 2184 C CA . PRO A 1 297 ? -31.224 1.861 -7.276 1.00 42.84 297 PRO A CA 1
ATOM 2185 C C . PRO A 1 297 ? -32.743 1.754 -7.164 1.00 42.84 297 PRO A C 1
ATOM 2187 O O . PRO A 1 297 ? -33.378 1.165 -8.044 1.00 42.84 297 PRO A O 1
ATOM 2190 N N . ASP A 1 298 ? -33.325 2.360 -6.130 1.00 38.28 298 ASP A N 1
ATOM 2191 C CA . ASP A 1 298 ? -34.773 2.527 -6.055 1.00 38.28 298 ASP A CA 1
ATOM 2192 C C . ASP A 1 298 ? -35.264 3.242 -7.317 1.00 38.28 298 ASP A C 1
ATOM 2194 O O . ASP A 1 298 ? -34.680 4.237 -7.765 1.00 38.28 298 ASP A O 1
ATOM 2198 N N . ALA A 1 299 ? -36.321 2.704 -7.928 1.00 34.12 299 ALA A N 1
ATOM 2199 C CA . ALA A 1 299 ? -36.932 3.286 -9.110 1.00 34.12 299 ALA A CA 1
ATOM 2200 C C . ALA A 1 299 ? -37.280 4.751 -8.819 1.00 34.12 299 ALA A C 1
ATOM 2202 O O . ALA A 1 299 ? -38.135 5.045 -7.985 1.00 34.12 299 ALA A O 1
ATOM 2203 N N . CYS A 1 300 ? -36.603 5.674 -9.503 1.00 28.62 300 CYS A N 1
ATOM 2204 C CA . CYS A 1 300 ? -36.937 7.088 -9.436 1.00 28.62 300 CYS A CA 1
ATOM 2205 C C . CYS A 1 300 ? -38.410 7.220 -9.865 1.00 28.62 300 CYS A C 1
ATOM 2207 O O . CYS A 1 300 ? -38.731 6.784 -10.977 1.00 28.62 300 CYS A O 1
ATOM 2209 N N . PRO A 1 301 ? -39.320 7.734 -9.015 1.00 30.55 301 PRO A N 1
ATOM 2210 C CA . PRO A 1 301 ? -40.722 7.850 -9.383 1.00 30.55 301 PRO A CA 1
ATOM 2211 C C . PRO A 1 301 ? -40.806 8.711 -10.639 1.00 30.55 301 PRO A C 1
ATOM 2213 O O . PRO A 1 301 ? -40.220 9.794 -10.691 1.00 30.55 301 PRO A O 1
ATOM 2216 N N . GLU A 1 302 ? -41.479 8.198 -11.669 1.00 33.09 302 GLU A N 1
ATOM 2217 C CA . GLU A 1 302 ? -41.683 8.899 -12.932 1.00 33.09 302 GLU A CA 1
ATOM 2218 C C . GLU A 1 302 ? -42.339 10.256 -12.648 1.00 33.09 302 GLU A C 1
ATOM 2220 O O . GLU A 1 302 ? -43.545 10.368 -12.436 1.00 33.09 302 GLU A O 1
ATOM 2225 N N . GLY A 1 303 ? -41.511 11.300 -12.603 1.00 34.50 303 GLY A N 1
ATOM 2226 C CA . GLY A 1 303 ? -41.959 12.676 -12.517 1.00 34.50 303 GLY A CA 1
ATOM 2227 C C . GLY A 1 303 ? -42.818 12.977 -13.736 1.00 34.50 303 GLY A C 1
ATOM 2228 O O . GLY A 1 303 ? -42.341 12.938 -14.871 1.00 34.50 303 GLY A O 1
ATOM 2229 N N . THR A 1 304 ? -44.092 13.241 -13.466 1.00 36.06 304 THR A N 1
ATOM 2230 C CA . THR A 1 304 ? -45.123 13.758 -14.366 1.00 36.06 304 THR A CA 1
ATOM 2231 C C . THR A 1 304 ? -44.543 14.596 -15.506 1.00 36.06 304 THR A C 1
ATOM 2233 O O . THR A 1 304 ? -44.059 15.709 -15.286 1.00 36.06 304 THR A O 1
ATOM 2236 N N . ARG A 1 305 ? -44.628 14.079 -16.739 1.00 34.19 305 ARG A N 1
ATOM 2237 C CA . ARG A 1 305 ? -44.504 14.902 -17.946 1.00 34.19 305 ARG A CA 1
ATOM 2238 C C . ARG A 1 305 ? -45.700 15.852 -17.966 1.00 34.19 305 ARG A C 1
ATOM 2240 O O . ARG A 1 305 ? -46.821 15.403 -18.181 1.00 34.19 305 ARG A O 1
ATOM 2247 N N . GLY A 1 306 ? -45.455 17.126 -17.676 1.00 35.81 306 GLY A N 1
ATOM 2248 C CA . GLY A 1 306 ? -46.398 18.196 -17.981 1.00 35.81 306 GLY A CA 1
ATOM 2249 C C . GLY A 1 306 ? -46.521 18.357 -19.495 1.00 35.81 306 GLY A C 1
ATOM 2250 O O . GLY A 1 306 ? -45.508 18.284 -20.197 1.00 35.81 306 GLY A O 1
ATOM 2251 N N . GLU A 1 307 ? -47.767 18.493 -19.944 1.00 33.09 307 GLU A N 1
ATOM 2252 C CA . GLU A 1 307 ? -48.194 18.853 -21.305 1.00 33.09 307 GLU A CA 1
ATOM 2253 C C . GLU A 1 307 ? -47.655 20.215 -21.765 1.00 33.09 307 GLU A C 1
ATOM 2255 O O . GLU A 1 307 ? -47.464 21.109 -20.906 1.00 33.09 307 GLU A O 1
#

Foldseek 3Di:
DADVVLLVVLLCQLVDPPDPVSNLVSLLVLLVNLDPVCLVSLLVQCPDPDLSSVLSSLLSCLHPSVLVVLVVCLVVLVCCLPDNPRLLNNLSSVSSNCSSVPPPPPVPPQPPVVQFPDDCPPDDDDDPDPDPPPQDQPADDQDDPPACQNPDVVQSQFLEWDGDDQKIWTWHFPAQRETWIWIQHPNDIDTQDRDSFGQRYWDCQVNWIKTWTWHADQAWIWTFIWTWDADPNDIHTHTQETDPGGWRDWDQDPVSWIKTKHWINHCPDQRPNDNDPGTDIFIWTQDPNRDTHGDDDDPDPPDDDDD

Sequence (307 aa):
MARPAATVPLLRLLATGEEGWERARAAEALGRVGDAAALEALRQAVYAPHSEVQAAAVYALGSYAFRAHAEELVPLFQQVVATHASPVARSHARLALEGLSGQEVQPAESIDCARISPRRAGGWTLREGHTSIQLHWDKPKAPSPGSPCASVPGGDSASVLEAMGEACLVGWDDGEFGGTLEVHEAGRVTVLEESQANPLQVVRMHGALVVVEGLAHMYGGAGRLVRVDASEGRWRATPWVTLPGAPMAYALDEAGDLVVGTTDQRLDAVVCGRAGTFAPAHVVRVTEGGRLAPVEPDACPEGTRGE

pLDDT: mean 72.46, std 20.39, range [27.22, 98.12]

Radius of gyration: 22.27 Å; chains: 1; bounding box: 71×37×54 Å

Secondary structure (DSSP, 8-state):
---HHHHHHHHHHHHH-SSHHHHHHHHHHHHHHT-GGGHHHHHHHTT-SSHHHHHHHHHHHHSGGGGGGHHHHHHHHHHHHHH-S-HHHHHHHHHHHHHHTT-----SS---HHHHSPP--TT-------------------PPTT-GGGGSTTTTT-SEEEEETTEEEEEE--STT--EEEEEETTEEEEEEE-SSEEEEEEEETTEEEEEEEEEETBEEEEEEEEEEEETTEEEEEEEEEESSEEEEEEE-TTSPEEEEEE--BTT--BTTB--SSPPEEEEEE-TTS-EEEPPPP---------